Protein AF-0000000084733542 (afdb_homodimer)

Radius of gyration: 24.61 Å; Cα contacts (8 Å, |Δi|>4): 432; chains: 2; bounding box: 53×91×53 Å

Sequence (296 aa):
MNSQLNRSSSHAVHSLKLHIVFVTKYRRKVLSPDLLEYLQSAFGEILSDWRCTLLEFGGEADHVHLLAEIHPALNISTLINNLKTASARRVRNRFSDHLKPFYWKPYFWHRAYYVGSVGAATLETVHRYVESQGTTEKAGRRKTKPPVMNSQLNRSSSHAVHSLKLHIVFVTKYRRKVLSPDLLEYLQSAFGEILSDWRCTLLEFGGEADHVHLLAEIHPALNISTLINNLKTASARRVRNRFSDHLKPFYWKPYFWHRAYYVGSVGAATLETVHRYVESQGTTEKAGRRKTKPPV

Foldseek 3Di:
DPVPVPPVVPPDDDWWKKKKKWWWDVQAQLCDPVNQVVLVVQLQVLQVVQVKGWDDKDDGRTMIMTIITHDPPDDPVVSVVCSVVRSLVVCCVPPVVSCVVPDVDSGTTDPDMDMDIDDDDDPVVVVVVVVVVVPPPPPPDPDDDDDD/DPVPVPPVPPPDDDWWKKKKKWWWVVQAQLCDPVNQVVLVVQLQVLQVVQVKGWDDKDDGRTMIMTIITHDPPDDPVVSVVCSVVRSLVVCCVPPVVSCVVPDVDSGTTDPDMDMDIDDDDDPVVVVVVVVVVVPPPPPDPCPVPPDD

Solvent-accessible surface area (backbone atoms only — not comparable to full-atom values): 16694 Å² total; per-residue (Å²): 132,82,76,67,74,73,67,75,71,67,59,56,48,74,50,39,30,39,33,36,38,47,36,26,42,91,54,41,74,72,44,42,72,69,54,48,54,50,46,51,53,48,51,36,51,54,30,43,75,69,66,23,44,64,75,46,75,48,71,52,41,33,33,38,38,35,34,31,38,54,56,58,75,46,40,51,47,60,51,53,50,46,54,51,54,53,48,41,52,52,44,52,68,74,38,44,80,76,42,46,87,79,36,94,56,98,69,49,63,36,87,43,36,41,41,28,16,27,42,73,81,45,70,63,57,51,51,53,52,54,57,58,58,59,67,65,64,65,80,70,78,78,75,86,75,73,86,132,132,83,76,67,72,74,67,76,72,66,57,56,48,74,49,38,29,38,32,36,37,46,36,27,41,91,54,42,72,72,44,43,73,68,54,48,56,51,47,51,54,47,52,37,53,56,30,44,76,70,66,24,41,63,74,44,76,49,72,51,40,34,35,36,38,37,34,31,38,56,56,57,76,46,40,49,48,60,51,52,50,46,54,52,54,56,49,43,52,52,44,51,69,73,39,43,79,76,43,47,88,78,37,93,55,98,69,48,63,37,88,42,37,40,41,29,16,25,42,75,80,45,71,64,58,50,50,55,52,53,57,59,58,61,67,64,63,65,80,70,80,77,80,68,70,70,86,127

Nearest PDB structures (foldseek):
  2ec2-assembly1_C  TM=9.107E-01  e=1.805E-11  Sulfurisphaera tokodaii
  2a6m-assembly2_A-2  TM=8.719E-01  e=6.327E-12  Helicobacter pylori
  2xo6-assembly1_D  TM=8.624E-01  e=2.778E-11  Deinococcus radiodurans
  2xqc-assembly1_A  TM=8.456E-01  e=2.041E-11  Deinococcus radiodurans
  2fyx-assembly1_B  TM=8.236E-01  e=1.878E-10  Deinococcus radiodurans R1 = ATCC 13939 = DSM 20539

Organism: NCBI:txid412449

InterPro domains:
  IPR002686 Transposase IS200-like [PF01797] (13-133)
  IPR002686 Transposase IS200-like [SM01321] (13-133)
  IPR036515 Transposase IS200-like superfamily [G3DSA:3.30.70.1290] (1-136)
  IPR036515 Transposase IS200-like superfamily [SSF143422] (7-134)

Structure (mmCIF, N/CA/C/O backbone):
data_AF-0000000084733542-model_v1
#
loop_
_entity.id
_entity.type
_entity.pdbx_description
1 polymer Transposase
#
loop_
_atom_site.group_PDB
_atom_site.id
_atom_site.type_symbol
_atom_site.label_atom_id
_atom_site.label_alt_id
_atom_site.label_comp_id
_atom_site.label_asym_id
_atom_site.label_entity_id
_atom_site.label_seq_id
_atom_site.pdbx_PDB_ins_code
_atom_site.Cartn_x
_atom_site.Cartn_y
_atom_site.Cartn_z
_atom_site.occupancy
_atom_site.B_iso_or_equiv
_atom_site.auth_seq_id
_atom_site.auth_comp_id
_atom_site.auth_asym_id
_atom_site.auth_atom_id
_atom_site.pdbx_PDB_model_num
ATOM 1 N N . MET A 1 1 ? -24.359 -8.562 26.625 1 28.2 1 MET A N 1
ATOM 2 C CA . MET A 1 1 ? -23.125 -7.785 26.484 1 28.2 1 MET A CA 1
ATOM 3 C C . MET A 1 1 ? -22.797 -7.551 25.016 1 28.2 1 MET A C 1
ATOM 5 O O . MET A 1 1 ? -22.5 -8.5 24.281 1 28.2 1 MET A O 1
ATOM 9 N N . ASN A 1 2 ? -23.547 -6.688 24.281 1 27.14 2 ASN A N 1
ATOM 10 C CA . ASN A 1 2 ? -23.531 -6.195 22.906 1 27.14 2 ASN A CA 1
ATOM 11 C C . ASN A 1 2 ? -22.109 -5.801 22.484 1 27.14 2 ASN A C 1
ATOM 13 O O . ASN A 1 2 ? -21.516 -4.887 23.047 1 27.14 2 ASN A O 1
ATOM 17 N N . SER A 1 3 ? -21.234 -6.797 22.391 1 30.22 3 SER A N 1
ATOM 18 C CA . SER A 1 3 ? -19.859 -6.637 21.906 1 30.22 3 SER A CA 1
ATOM 19 C C . SER A 1 3 ? -19.797 -5.68 20.719 1 30.22 3 SER A C 1
ATOM 21 O O . SER A 1 3 ? -20.234 -6.02 19.625 1 30.22 3 SER A O 1
ATOM 23 N N . GLN A 1 4 ? -20.422 -4.496 20.938 1 30.44 4 GLN A N 1
ATOM 24 C CA . GLN A 1 4 ? -20.281 -3.406 19.984 1 30.44 4 GLN A CA 1
ATOM 25 C C . GLN A 1 4 ? -18.875 -3.357 19.406 1 30.44 4 GLN A C 1
ATOM 27 O O . GLN A 1 4 ? -17.891 -3.188 20.156 1 30.44 4 GLN A O 1
ATOM 32 N N . LEU A 1 5 ? -18.516 -4.418 18.641 1 34.31 5 LEU A N 1
ATOM 33 C CA . LEU A 1 5 ? -17.312 -4.395 17.812 1 34.31 5 LEU A CA 1
ATOM 34 C C . LEU A 1 5 ? -16.938 -2.965 17.453 1 34.31 5 LEU A C 1
ATOM 36 O O . LEU A 1 5 ? -17.719 -2.246 16.828 1 34.31 5 LEU A O 1
ATOM 40 N N . ASN A 1 6 ? -16.578 -2.143 18.422 1 33.22 6 ASN A N 1
ATOM 41 C CA . ASN A 1 6 ? -15.984 -0.811 18.312 1 33.22 6 ASN A CA 1
ATOM 42 C C . ASN A 1 6 ? -15.211 -0.646 17.016 1 33.22 6 ASN A C 1
ATOM 44 O O . ASN A 1 6 ? -14.109 -1.178 16.875 1 33.22 6 ASN A O 1
ATOM 48 N N . ARG A 1 7 ? -15.883 -0.959 15.906 1 37.75 7 ARG A N 1
ATOM 49 C CA . ARG A 1 7 ? -15.305 -0.665 14.602 1 37.75 7 ARG A CA 1
ATOM 50 C C . ARG A 1 7 ? -14.523 0.641 14.633 1 37.75 7 ARG A C 1
ATOM 52 O O . ARG A 1 7 ? -15.102 1.717 14.805 1 37.75 7 ARG A O 1
ATOM 59 N N . SER A 1 8 ? -13.516 0.842 15.32 1 42.38 8 SER A N 1
ATOM 60 C CA . SER A 1 8 ? -12.609 1.979 15.195 1 42.38 8 SER A CA 1
ATOM 61 C C . SER A 1 8 ? -12.578 2.508 13.766 1 42.38 8 SER A C 1
ATOM 63 O O . SER A 1 8 ? -12.234 1.779 12.836 1 42.38 8 SER A O 1
ATOM 65 N N . SER A 1 9 ? -13.672 3.092 13.25 1 49.84 9 SER A N 1
ATOM 66 C CA . SER A 1 9 ? -13.922 3.771 11.984 1 49.84 9 SER A CA 1
ATOM 67 C C . SER A 1 9 ? -12.727 4.613 11.562 1 49.84 9 SER A C 1
ATOM 69 O O . SER A 1 9 ? -12.336 5.543 12.266 1 49.84 9 SER A O 1
ATOM 71 N N . SER A 1 10 ? -11.734 4.102 11.031 1 61.56 10 SER A N 1
ATOM 72 C CA . SER A 1 10 ? -10.539 4.824 10.594 1 61.56 10 SER A CA 1
ATOM 73 C C . SER A 1 10 ? -10.914 6.098 9.836 1 61.56 10 SER A C 1
ATOM 75 O O . SER A 1 10 ? -11.844 6.094 9.023 1 61.56 10 SER A O 1
ATOM 77 N N . HIS A 1 11 ? -10.875 7.238 10.469 1 82.88 11 HIS A N 1
ATOM 78 C CA . HIS A 1 11 ? -11 8.562 9.867 1 82.88 11 HIS A CA 1
ATOM 79 C C . HIS A 1 11 ? -10.156 8.672 8.602 1 82.88 11 HIS A C 1
ATOM 81 O O . HIS A 1 11 ? -9.812 9.773 8.172 1 82.88 11 HIS A O 1
ATOM 87 N N . ALA A 1 12 ? -9.969 7.477 8.016 1 89 12 ALA A N 1
ATOM 88 C CA . ALA A 1 12 ? -9.125 7.488 6.824 1 89 12 ALA A CA 1
ATOM 89 C C . ALA A 1 12 ? -9.961 7.312 5.559 1 89 12 ALA A C 1
ATOM 91 O O . ALA A 1 12 ? -10.875 6.484 5.52 1 89 12 ALA A O 1
ATOM 92 N N . VAL A 1 13 ? -9.766 8.078 4.578 1 92.88 13 VAL A N 1
ATOM 93 C CA . VAL A 1 13 ? -10.227 7.836 3.215 1 92.88 13 VAL A CA 1
ATOM 94 C C . VAL A 1 13 ? -9.094 7.23 2.389 1 92.88 13 VAL A C 1
ATOM 96 O O . VAL A 1 13 ? -7.996 7.793 2.324 1 92.88 13 VAL A O 1
ATOM 99 N N . HIS A 1 14 ? -9.352 6.082 1.803 1 95 14 HIS A N 1
ATOM 100 C CA . HIS A 1 14 ? -8.234 5.422 1.138 1 95 14 HIS A CA 1
ATOM 101 C C . HIS A 1 14 ? -8.648 4.855 -0.214 1 95 14 HIS A C 1
ATOM 103 O O . HIS A 1 14 ? -9.828 4.559 -0.43 1 95 14 HIS A O 1
ATOM 109 N N . SER A 1 15 ? -7.781 4.754 -1.143 1 95.81 15 SER A N 1
ATOM 110 C CA . SER A 1 15 ? -7.844 4.086 -2.439 1 95.81 15 SER A CA 1
ATOM 111 C C . SER A 1 15 ? -6.527 3.389 -2.764 1 95.81 15 SER A C 1
ATOM 113 O O . SER A 1 15 ? -5.641 3.979 -3.389 1 95.81 15 SER A O 1
ATOM 115 N N . LEU A 1 16 ? -6.449 2.137 -2.41 1 97.56 16 LEU A N 1
ATOM 116 C CA . LEU A 1 16 ? -5.195 1.401 -2.539 1 97.56 16 LEU A CA 1
ATOM 117 C C . LEU A 1 16 ? -5.367 0.185 -3.443 1 97.56 16 LEU A C 1
ATOM 119 O O . LEU A 1 16 ? -6.195 -0.687 -3.166 1 97.56 16 LEU A O 1
ATOM 123 N N . LYS A 1 17 ? -4.645 0.114 -4.5 1 98.25 17 LYS A N 1
ATOM 124 C CA . LYS A 1 17 ? -4.668 -1.004 -5.438 1 98.25 17 LYS A CA 1
ATOM 125 C C . LYS A 1 17 ? -3.264 -1.539 -5.691 1 98.25 17 LYS A C 1
ATOM 127 O O . LYS A 1 17 ? -2.312 -0.764 -5.824 1 98.25 17 LYS A O 1
ATOM 132 N N . LEU A 1 18 ? -3.166 -2.807 -5.75 1 98.06 18 LEU A N 1
ATOM 133 C CA . LEU A 1 18 ? -1.896 -3.486 -5.98 1 98.06 18 LEU A CA 1
ATOM 134 C C . LEU A 1 18 ? -1.97 -4.363 -7.227 1 98.06 18 LEU A C 1
ATOM 136 O O . LEU A 1 18 ? -2.977 -5.039 -7.457 1 98.06 18 LEU A O 1
ATOM 140 N N . HIS A 1 19 ? -0.976 -4.328 -8.023 1 98.25 19 HIS A N 1
ATOM 141 C CA . HIS A 1 19 ? -0.724 -5.297 -9.078 1 98.25 19 HIS A CA 1
ATOM 142 C C . HIS A 1 19 ? 0.26 -6.371 -8.625 1 98.25 19 HIS A C 1
ATOM 144 O O . HIS A 1 19 ? 1.401 -6.059 -8.273 1 98.25 19 HIS A O 1
ATOM 150 N N . ILE A 1 20 ? -0.114 -7.586 -8.633 1 98.06 20 ILE A N 1
ATOM 151 C CA . ILE A 1 20 ? 0.676 -8.688 -8.102 1 98.06 20 ILE A CA 1
ATOM 152 C C . ILE A 1 20 ? 0.938 -9.719 -9.195 1 98.06 20 ILE A C 1
ATOM 154 O O . ILE A 1 20 ? 0.034 -10.062 -9.961 1 98.06 20 ILE A O 1
ATOM 158 N N . VAL A 1 21 ? 2.164 -10.234 -9.25 1 98.19 21 VAL A N 1
ATOM 159 C CA . VAL A 1 21 ? 2.506 -11.242 -10.242 1 98.19 21 VAL A CA 1
ATOM 160 C C . VAL A 1 21 ? 3.105 -12.469 -9.547 1 98.19 21 VAL A C 1
ATOM 162 O O . VAL A 1 21 ? 4.047 -12.344 -8.758 1 98.19 21 VAL A O 1
ATOM 165 N N . PHE A 1 22 ? 2.543 -13.609 -9.789 1 98 22 PHE A N 1
ATOM 166 C CA . PHE A 1 22 ? 3.092 -14.883 -9.352 1 98 22 PHE A CA 1
ATOM 167 C C . PHE A 1 22 ? 3.572 -15.703 -10.547 1 98 22 PHE A C 1
ATOM 169 O O . PHE A 1 22 ? 2.895 -15.773 -11.578 1 98 22 PHE A O 1
ATOM 176 N N . VAL A 1 23 ? 4.695 -16.297 -10.422 1 97.81 23 VAL A N 1
ATOM 177 C CA . VAL A 1 23 ? 5.25 -17.172 -11.438 1 97.81 23 VAL A CA 1
ATOM 178 C C . VAL A 1 23 ? 5.312 -18.609 -10.906 1 97.81 23 VAL A C 1
ATOM 180 O O . VAL A 1 23 ? 5.578 -18.812 -9.727 1 97.81 23 VAL A O 1
ATOM 183 N N . THR A 1 24 ? 5.082 -19.531 -11.859 1 98.06 24 THR A N 1
ATOM 184 C CA . THR A 1 24 ? 5.129 -20.938 -11.445 1 98.06 24 THR A CA 1
ATOM 185 C C . THR A 1 24 ? 6.562 -21.375 -11.188 1 98.06 24 THR A C 1
ATOM 187 O O . THR A 1 24 ? 7.504 -20.812 -11.75 1 98.06 24 THR A O 1
ATOM 190 N N . LYS A 1 25 ? 6.664 -22.359 -10.336 1 96.81 25 LYS A N 1
ATOM 191 C CA . LYS A 1 25 ? 7.984 -22.906 -10.039 1 96.81 25 LYS A CA 1
ATOM 192 C C . LYS A 1 25 ? 8.688 -23.344 -11.312 1 96.81 25 LYS A C 1
ATOM 194 O O . LYS A 1 25 ? 8.102 -24.047 -12.141 1 96.81 25 LYS A O 1
ATOM 199 N N . TYR A 1 26 ? 9.852 -22.859 -11.594 1 94.44 26 TYR A N 1
ATOM 200 C CA . TYR A 1 26 ? 10.711 -23.172 -12.727 1 94.44 26 TYR A CA 1
ATOM 201 C C . TYR A 1 26 ? 10.086 -22.703 -14.039 1 94.44 26 TYR A C 1
ATOM 203 O O . TYR A 1 26 ? 10.445 -23.172 -15.117 1 94.44 26 TYR A O 1
ATOM 211 N N . ARG A 1 27 ? 9.117 -21.969 -13.977 1 95.12 27 ARG A N 1
ATOM 212 C CA . ARG A 1 27 ? 8.445 -21.391 -15.133 1 95.12 27 ARG A CA 1
ATOM 213 C C . ARG A 1 27 ? 7.789 -22.484 -15.984 1 95.12 27 ARG A C 1
ATOM 215 O O . ARG A 1 27 ? 7.734 -22.375 -17.203 1 95.12 27 ARG A O 1
ATOM 222 N N . ARG A 1 28 ? 7.449 -23.531 -15.25 1 96.5 28 ARG A N 1
ATOM 223 C CA . ARG A 1 28 ? 6.758 -24.594 -15.969 1 96.5 28 ARG A CA 1
ATOM 224 C C . ARG A 1 28 ? 5.375 -24.141 -16.422 1 96.5 28 ARG A C 1
ATOM 226 O O . ARG A 1 28 ? 4.684 -23.422 -15.703 1 96.5 28 ARG A O 1
ATOM 233 N N . LYS A 1 29 ? 4.969 -24.594 -17.594 1 97.44 29 LYS A N 1
ATOM 234 C CA . LYS A 1 29 ? 3.686 -24.203 -18.172 1 97.44 29 LYS A CA 1
ATOM 235 C C . LYS A 1 29 ? 2.551 -25.062 -17.609 1 97.44 29 LYS A C 1
ATOM 237 O O . LYS A 1 29 ? 1.873 -25.766 -18.359 1 97.44 29 LYS A O 1
ATOM 242 N N . VAL A 1 30 ? 2.281 -24.875 -16.391 1 97.88 30 VAL A N 1
ATOM 243 C CA . VAL A 1 30 ? 1.375 -25.766 -15.656 1 97.88 30 VAL A CA 1
ATOM 244 C C . VAL A 1 30 ? -0.03 -25.172 -15.641 1 97.88 30 VAL A C 1
ATOM 246 O O . VAL A 1 30 ? -1.012 -25.875 -15.422 1 97.88 30 VAL A O 1
ATOM 249 N N . LEU A 1 31 ? -0.177 -23.938 -15.961 1 98.69 31 LEU A N 1
ATOM 250 C CA . LEU A 1 31 ? -1.454 -23.25 -15.781 1 98.69 31 LEU A CA 1
ATOM 251 C C . LEU A 1 31 ? -2.359 -23.469 -17 1 98.69 31 LEU A C 1
ATOM 253 O O . LEU A 1 31 ? -2.309 -22.703 -17.953 1 98.69 31 LEU A O 1
ATOM 257 N N . SER A 1 32 ? -3.162 -24.438 -16.922 1 98.44 32 SER A N 1
ATOM 258 C CA . SER A 1 32 ? -4.18 -24.688 -17.938 1 98.44 32 SER A CA 1
ATOM 259 C C . SER A 1 32 ? -5.348 -23.719 -17.797 1 98.44 32 SER A C 1
ATOM 261 O O . SER A 1 32 ? -5.512 -23.078 -16.766 1 98.44 32 SER A O 1
ATOM 263 N N . PRO A 1 33 ? -6.211 -23.609 -18.797 1 98.31 33 PRO A N 1
ATOM 264 C CA . PRO A 1 33 ? -7.379 -22.734 -18.703 1 98.31 33 PRO A CA 1
ATOM 265 C C . PRO A 1 33 ? -8.281 -23.062 -17.516 1 98.31 33 PRO A C 1
ATOM 267 O O . PRO A 1 33 ? -8.758 -22.156 -16.828 1 98.31 33 PRO A O 1
ATOM 270 N N . ASP A 1 34 ? -8.508 -24.328 -17.297 1 98.31 34 ASP A N 1
ATOM 271 C CA . ASP A 1 34 ? -9.328 -24.75 -16.156 1 98.31 34 ASP A CA 1
ATOM 272 C C . ASP A 1 34 ? -8.695 -24.328 -14.836 1 98.31 34 ASP A C 1
ATOM 274 O O . ASP A 1 34 ? -9.391 -23.875 -13.922 1 98.31 34 ASP A O 1
ATOM 278 N N . LEU A 1 35 ? -7.434 -24.547 -14.758 1 98.69 35 LEU A N 1
ATOM 279 C CA . LEU A 1 35 ? -6.707 -24.188 -13.547 1 98.69 35 LEU A CA 1
ATOM 280 C C . LEU A 1 35 ? -6.734 -22.672 -13.328 1 98.69 35 LEU A C 1
ATOM 282 O O . LEU A 1 35 ? -6.906 -22.219 -12.195 1 98.69 35 LEU A O 1
ATOM 286 N N . LEU A 1 36 ? -6.586 -21.906 -14.359 1 98.81 36 LEU A N 1
ATOM 287 C CA . LEU A 1 36 ? -6.641 -20.453 -14.281 1 98.81 36 LEU A CA 1
ATOM 288 C C . LEU A 1 36 ? -8.008 -19.984 -13.805 1 98.81 36 LEU A C 1
ATOM 290 O O . LEU A 1 36 ? -8.109 -19.062 -12.984 1 98.81 36 LEU A O 1
ATOM 294 N N . GLU A 1 37 ? -9.023 -20.594 -14.297 1 98.69 37 GLU A N 1
ATOM 295 C CA . GLU A 1 37 ? -10.375 -20.25 -13.859 1 98.69 37 GLU A CA 1
ATOM 296 C C . GLU A 1 37 ? -10.555 -20.547 -12.367 1 98.69 37 GLU A C 1
ATOM 298 O O . GLU A 1 37 ? -11.141 -19.734 -11.641 1 98.69 37 GLU A O 1
ATOM 303 N N . TYR A 1 38 ? -10.086 -21.656 -11.969 1 98.81 38 TYR A N 1
ATOM 304 C CA . TYR A 1 38 ? -10.148 -22.016 -10.562 1 98.81 38 TYR A CA 1
ATOM 305 C C . TYR A 1 38 ? -9.383 -21.016 -9.703 1 98.81 38 TYR A C 1
ATOM 307 O O . TYR A 1 38 ? -9.867 -20.578 -8.656 1 98.81 38 TYR A O 1
ATOM 315 N N . LEU A 1 39 ? -8.211 -20.656 -10.133 1 98.88 39 LEU A N 1
ATOM 316 C CA . LEU A 1 39 ? -7.367 -19.734 -9.391 1 98.88 39 LEU A CA 1
ATOM 317 C C . LEU A 1 39 ? -8.047 -18.375 -9.25 1 98.88 39 LEU A C 1
ATOM 319 O O . LEU A 1 39 ? -7.938 -17.719 -8.211 1 98.88 39 LEU A O 1
ATOM 323 N N . GLN A 1 40 ? -8.664 -17.922 -10.297 1 98.88 40 GLN A N 1
ATOM 324 C CA . GLN A 1 40 ? -9.398 -16.656 -10.211 1 98.88 40 GLN A CA 1
ATOM 325 C C . GLN A 1 40 ? -10.406 -16.688 -9.07 1 98.88 40 GLN A C 1
ATOM 327 O O . GLN A 1 40 ? -10.469 -15.75 -8.273 1 98.88 40 GLN A O 1
ATOM 332 N N . SER A 1 41 ? -11.148 -17.766 -9.008 1 98.75 41 SER A N 1
ATOM 333 C CA . SER A 1 41 ? -12.141 -17.906 -7.941 1 98.75 41 SER A CA 1
ATOM 334 C C . SER A 1 41 ? -11.469 -18.016 -6.574 1 98.75 41 SER A C 1
ATOM 336 O O . SER A 1 41 ? -11.898 -17.391 -5.613 1 98.75 41 SER A O 1
ATOM 338 N N . ALA A 1 42 ? -10.453 -18.797 -6.492 1 98.81 42 ALA A N 1
ATOM 339 C CA . ALA A 1 42 ? -9.734 -19 -5.238 1 98.81 42 ALA A CA 1
ATOM 340 C C . ALA A 1 42 ? -9.156 -17.688 -4.719 1 98.81 42 ALA A C 1
ATOM 342 O O . ALA A 1 42 ? -9.32 -17.344 -3.543 1 98.81 42 ALA A O 1
ATOM 343 N N . PHE A 1 43 ? -8.453 -16.938 -5.566 1 98.88 43 PHE A N 1
ATOM 344 C CA . PHE A 1 43 ? -7.867 -15.664 -5.164 1 98.88 43 PHE A CA 1
ATOM 345 C C . PHE A 1 43 ? -8.953 -14.703 -4.699 1 98.88 43 PHE A C 1
ATOM 347 O O . PHE A 1 43 ? -8.75 -13.953 -3.742 1 98.88 43 PHE A O 1
ATOM 354 N N . GLY A 1 44 ? -10.07 -14.688 -5.438 1 98.81 44 GLY A N 1
ATOM 355 C CA . GLY A 1 44 ? -11.188 -13.859 -5.008 1 98.81 44 GLY A CA 1
ATOM 356 C C . GLY A 1 44 ? -11.641 -14.172 -3.594 1 98.81 44 GLY A C 1
ATOM 357 O O . GLY A 1 44 ? -11.883 -13.258 -2.799 1 98.81 44 GLY A O 1
ATOM 358 N N . GLU A 1 45 ? -11.758 -15.414 -3.266 1 98.81 45 GLU A N 1
ATOM 359 C CA . GLU A 1 45 ? -12.195 -15.844 -1.939 1 98.81 45 GLU A CA 1
ATOM 360 C C . GLU A 1 45 ? -11.156 -15.477 -0.876 1 98.81 45 GLU A C 1
ATOM 362 O O . GLU A 1 45 ? -11.516 -14.984 0.195 1 98.81 45 GLU A O 1
ATOM 367 N N . ILE A 1 46 ? -9.945 -15.758 -1.165 1 98.69 46 ILE A N 1
ATOM 368 C CA . ILE A 1 46 ? -8.883 -15.477 -0.21 1 98.69 46 ILE A CA 1
ATOM 369 C C . ILE A 1 46 ? -8.836 -13.977 0.084 1 98.69 46 ILE A C 1
ATOM 371 O O . ILE A 1 46 ? -8.758 -13.57 1.245 1 98.69 46 ILE A O 1
ATOM 375 N N . LEU A 1 47 ? -8.859 -13.156 -0.953 1 98.69 47 LEU A N 1
ATOM 376 C CA . LEU A 1 47 ? -8.852 -11.703 -0.785 1 98.69 47 LEU A CA 1
ATOM 377 C C . LEU A 1 47 ? -10.055 -11.242 0.022 1 98.69 47 LEU A C 1
ATOM 379 O O . LEU A 1 47 ? -9.938 -10.352 0.872 1 98.69 47 LEU A O 1
ATOM 383 N N . SER A 1 48 ? -11.18 -11.805 -0.233 1 98.25 48 SER A N 1
ATOM 384 C CA . SER A 1 48 ? -12.391 -11.445 0.5 1 98.25 48 SER A CA 1
ATOM 385 C C . SER A 1 48 ? -12.234 -11.734 1.99 1 98.25 48 SER A C 1
ATOM 387 O O . SER A 1 48 ? -12.695 -10.953 2.828 1 98.25 48 SER A O 1
ATOM 389 N N . ASP A 1 49 ? -11.602 -12.812 2.312 1 97.5 49 ASP A N 1
ATOM 390 C CA . ASP A 1 49 ? -11.352 -13.172 3.707 1 97.5 49 ASP A CA 1
ATOM 391 C C . ASP A 1 49 ? -10.484 -12.125 4.398 1 97.5 49 ASP A C 1
ATOM 393 O O . ASP A 1 49 ? -10.562 -11.961 5.617 1 97.5 49 ASP A O 1
ATOM 397 N N . TRP A 1 50 ? -9.711 -11.445 3.621 1 96.31 50 TRP A N 1
ATOM 398 C CA . TRP A 1 50 ? -8.836 -10.406 4.148 1 96.31 50 TRP A CA 1
ATOM 399 C C . TRP A 1 50 ? -9.484 -9.031 4.031 1 96.31 50 TRP A C 1
ATOM 401 O O . TRP A 1 50 ? -8.82 -8 4.191 1 96.31 50 TRP A O 1
ATOM 411 N N . ARG A 1 51 ? -10.773 -8.992 3.621 1 95.38 51 ARG A N 1
ATOM 412 C CA . ARG A 1 51 ? -11.508 -7.754 3.396 1 95.38 51 ARG A CA 1
ATOM 413 C C . ARG A 1 51 ? -10.875 -6.938 2.271 1 95.38 51 ARG A C 1
ATOM 415 O O . ARG A 1 51 ? -10.797 -5.711 2.355 1 95.38 51 ARG A O 1
ATOM 422 N N . CYS A 1 52 ? -10.336 -7.645 1.333 1 97.75 52 CYS A N 1
ATOM 423 C CA . CYS A 1 52 ? -9.805 -7.102 0.086 1 97.75 52 CYS A CA 1
ATOM 424 C C . CYS A 1 52 ? -10.625 -7.582 -1.106 1 97.75 52 CYS A C 1
ATOM 426 O O . CYS A 1 52 ? -11.5 -8.445 -0.96 1 97.75 52 CYS A O 1
ATOM 428 N N . THR A 1 53 ? -10.414 -6.93 -2.232 1 98.56 53 THR A N 1
ATOM 429 C CA . THR A 1 53 ? -11.234 -7.258 -3.396 1 98.56 53 THR A CA 1
ATOM 430 C C . THR A 1 53 ? -10.359 -7.527 -4.613 1 98.56 53 THR A C 1
ATOM 432 O O . THR A 1 53 ? -9.43 -6.766 -4.898 1 98.56 53 THR A O 1
ATOM 435 N N . LEU A 1 54 ? -10.617 -8.648 -5.297 1 98.81 54 LEU A N 1
ATOM 436 C CA . LEU A 1 54 ? -10 -8.898 -6.59 1 98.81 54 LEU A CA 1
ATOM 437 C C . LEU A 1 54 ? -10.68 -8.086 -7.688 1 98.81 54 LEU A C 1
ATOM 439 O O . LEU A 1 54 ? -11.859 -8.289 -7.973 1 98.81 54 LEU A O 1
ATOM 443 N N . LEU A 1 55 ? -9.984 -7.223 -8.289 1 98.56 55 LEU A N 1
ATOM 444 C CA . LEU A 1 55 ? -10.562 -6.367 -9.32 1 98.56 55 LEU A CA 1
ATOM 445 C C . LEU A 1 55 ? -10.367 -6.977 -10.703 1 98.56 55 LEU A C 1
ATOM 447 O O . LEU A 1 55 ? -11.273 -6.926 -11.547 1 98.56 55 LEU A O 1
ATOM 451 N N . GLU A 1 56 ? -9.195 -7.484 -11.008 1 98.25 56 GLU A N 1
ATOM 452 C CA . GLU A 1 56 ? -8.844 -8.109 -12.273 1 98.25 56 GLU A CA 1
ATOM 453 C C . GLU A 1 56 ? -7.926 -9.312 -12.07 1 98.25 56 GLU A C 1
ATOM 455 O O . GLU A 1 56 ? -7.145 -9.344 -11.117 1 98.25 56 GLU A O 1
ATOM 460 N N . PHE A 1 57 ? -8.102 -10.242 -12.93 1 98.31 57 PHE A N 1
ATOM 461 C CA . PHE A 1 57 ? -7.258 -11.43 -12.953 1 98.31 57 PHE A CA 1
ATOM 462 C C . PHE A 1 57 ? -6.848 -11.773 -14.383 1 98.31 57 PHE A C 1
ATOM 464 O O . PHE A 1 57 ? -7.66 -11.688 -15.305 1 98.31 57 PHE A O 1
ATOM 471 N N . GLY A 1 58 ? -5.598 -12.094 -14.492 1 97.38 58 GLY A N 1
ATOM 472 C CA . GLY A 1 58 ? -5.094 -12.602 -15.758 1 97.38 58 GLY A CA 1
ATOM 473 C C . GLY A 1 58 ? -3.986 -13.633 -15.586 1 97.38 58 GLY A C 1
ATOM 474 O O . GLY A 1 58 ? -3.322 -13.664 -14.547 1 97.38 58 GLY A O 1
ATOM 475 N N . GLY A 1 59 ? -3.865 -14.461 -16.609 1 97.25 59 GLY A N 1
ATOM 476 C CA . GLY A 1 59 ? -2.824 -15.469 -16.516 1 97.25 59 GLY A CA 1
ATOM 477 C C . GLY A 1 59 ? -2.408 -16.016 -17.875 1 97.25 59 GLY A C 1
ATOM 478 O O . GLY A 1 59 ? -3.143 -15.883 -18.859 1 97.25 59 GLY A O 1
ATOM 479 N N . GLU A 1 60 ? -1.245 -16.5 -17.906 1 97.19 60 GLU A N 1
ATOM 480 C CA . GLU A 1 60 ? -0.668 -17.312 -18.969 1 97.19 60 GLU A CA 1
ATOM 481 C C . GLU A 1 60 ? -0.232 -18.688 -18.453 1 97.19 60 GLU A C 1
ATOM 483 O O . GLU A 1 60 ? -0.609 -19.078 -17.344 1 97.19 60 GLU A O 1
ATOM 488 N N . ALA A 1 61 ? 0.467 -19.391 -19.234 1 97.94 61 ALA A N 1
ATOM 489 C CA . ALA A 1 61 ? 0.769 -20.781 -18.906 1 97.94 61 ALA A CA 1
ATOM 490 C C . ALA A 1 61 ? 1.733 -20.875 -17.734 1 97.94 61 ALA A C 1
ATOM 492 O O . ALA A 1 61 ? 1.814 -21.906 -17.062 1 97.94 61 ALA A O 1
ATOM 493 N N . ASP A 1 62 ? 2.469 -19.734 -17.453 1 97.75 62 ASP A N 1
ATOM 494 C CA . ASP A 1 62 ? 3.498 -19.875 -16.422 1 97.75 62 ASP A CA 1
ATOM 495 C C . ASP A 1 62 ? 3.443 -18.719 -15.43 1 97.75 62 ASP A C 1
ATOM 497 O O . ASP A 1 62 ? 4.367 -18.531 -14.633 1 97.75 62 ASP A O 1
ATOM 501 N N . HIS A 1 63 ? 2.41 -17.875 -15.445 1 98.19 63 HIS A N 1
ATOM 502 C CA . HIS A 1 63 ? 2.287 -16.797 -14.469 1 98.19 63 HIS A CA 1
ATOM 503 C C . HIS A 1 63 ? 0.866 -16.25 -14.438 1 98.19 63 HIS A C 1
ATOM 505 O O . HIS A 1 63 ? 0.088 -16.469 -15.367 1 98.19 63 HIS A O 1
ATOM 511 N N . VAL A 1 64 ? 0.594 -15.664 -13.352 1 98.5 64 VAL A N 1
ATOM 512 C CA . VAL A 1 64 ? -0.671 -14.945 -13.219 1 98.5 64 VAL A CA 1
ATOM 513 C C . VAL A 1 64 ? -0.411 -13.523 -12.727 1 98.5 64 VAL A C 1
ATOM 515 O O . VAL A 1 64 ? 0.636 -13.25 -12.133 1 98.5 64 VAL A O 1
ATOM 518 N N . HIS A 1 65 ? -1.343 -12.633 -12.969 1 97.69 65 HIS A N 1
ATOM 519 C CA . HIS A 1 65 ? -1.316 -11.289 -12.406 1 97.69 65 HIS A CA 1
ATOM 520 C C . HIS A 1 65 ? -2.693 -10.875 -11.891 1 97.69 65 HIS A C 1
ATOM 522 O O . HIS A 1 65 ? -3.713 -11.227 -12.492 1 97.69 65 HIS A O 1
ATOM 528 N N . LEU A 1 66 ? -2.662 -10.258 -10.781 1 98.31 66 LEU A N 1
ATOM 529 C CA . LEU A 1 66 ? -3.846 -9.828 -10.055 1 98.31 66 LEU A CA 1
ATOM 530 C C . LEU A 1 66 ? -3.828 -8.312 -9.836 1 98.31 66 LEU A C 1
ATOM 532 O O . LEU A 1 66 ? -2.785 -7.742 -9.516 1 98.31 66 LEU A O 1
ATOM 536 N N . LEU A 1 67 ? -4.965 -7.688 -10.078 1 98.38 67 LEU A N 1
ATOM 537 C CA . LEU A 1 67 ? -5.234 -6.359 -9.547 1 98.38 67 LEU A CA 1
ATOM 538 C C . LEU A 1 67 ? -6.164 -6.438 -8.336 1 98.38 67 LEU A C 1
ATOM 540 O O . LEU A 1 67 ? -7.289 -6.934 -8.445 1 98.38 67 LEU A O 1
ATOM 544 N N . ALA A 1 68 ? -5.688 -5.949 -7.195 1 98.5 68 ALA A N 1
ATOM 545 C CA . ALA A 1 68 ? -6.469 -6.078 -5.969 1 98.5 68 ALA A CA 1
ATOM 546 C C . ALA A 1 68 ? -6.598 -4.734 -5.258 1 98.5 68 ALA A C 1
ATOM 548 O O . ALA A 1 68 ? -5.656 -3.941 -5.238 1 98.5 68 ALA A O 1
ATOM 549 N N . GLU A 1 69 ? -7.715 -4.527 -4.723 1 98.38 69 GLU A N 1
ATOM 550 C CA . GLU A 1 69 ? -7.93 -3.414 -3.799 1 98.38 69 GLU A CA 1
ATOM 551 C C . GLU A 1 69 ? -7.746 -3.855 -2.35 1 98.38 69 GLU A C 1
ATOM 553 O O . GLU A 1 69 ? -8.312 -4.863 -1.926 1 98.38 69 GLU A O 1
ATOM 558 N N . ILE A 1 70 ? -6.988 -3.025 -1.58 1 97 70 ILE A N 1
ATOM 559 C CA . ILE A 1 70 ? -6.652 -3.496 -0.24 1 97 70 ILE A CA 1
ATOM 560 C C . ILE A 1 70 ? -7.02 -2.43 0.789 1 97 70 ILE A C 1
ATOM 562 O O . ILE A 1 70 ? -7.348 -1.297 0.428 1 97 70 ILE A O 1
ATOM 566 N N . HIS A 1 71 ? -6.918 -2.871 2.035 1 93.62 71 HIS A N 1
ATOM 567 C CA . HIS A 1 71 ? -7.121 -1.984 3.176 1 93.62 71 HIS A CA 1
ATOM 568 C C . HIS A 1 71 ? -5.793 -1.466 3.715 1 93.62 71 HIS A C 1
ATOM 570 O O . HIS A 1 71 ? -4.809 -2.207 3.766 1 93.62 71 HIS A O 1
ATOM 576 N N . PRO A 1 72 ? -5.762 -0.231 4.168 1 91.88 72 PRO A N 1
ATOM 577 C CA . PRO A 1 72 ? -4.5 0.387 4.59 1 91.88 72 PRO A CA 1
ATOM 578 C C . PRO A 1 72 ? -3.908 -0.271 5.836 1 91.88 72 PRO A C 1
ATOM 580 O O . PRO A 1 72 ? -2.705 -0.159 6.082 1 91.88 72 PRO A O 1
ATOM 583 N N . ALA A 1 73 ? -4.621 -0.968 6.602 1 89 73 ALA A N 1
ATOM 584 C CA . ALA A 1 73 ? -4.172 -1.501 7.883 1 89 73 ALA A CA 1
ATOM 585 C C . ALA A 1 73 ? -3.465 -2.84 7.703 1 89 73 ALA A C 1
ATOM 587 O O . ALA A 1 73 ? -2.928 -3.4 8.664 1 89 73 ALA A O 1
ATOM 588 N N . LEU A 1 74 ? -3.389 -3.338 6.535 1 89.06 74 LEU A N 1
ATOM 589 C CA . LEU A 1 74 ? -2.83 -4.672 6.359 1 89.06 74 LEU A CA 1
ATOM 590 C C . LEU A 1 74 ? -1.353 -4.602 5.988 1 89.06 74 LEU A C 1
ATOM 592 O O . LEU A 1 74 ? -0.89 -3.586 5.465 1 89.06 74 LEU A O 1
ATOM 596 N N . ASN A 1 75 ? -0.642 -5.652 6.355 1 91.75 75 ASN A N 1
ATOM 597 C CA . ASN A 1 75 ? 0.721 -5.883 5.891 1 91.75 75 ASN A CA 1
ATOM 598 C C . ASN A 1 75 ? 0.738 -6.531 4.508 1 91.75 75 ASN A C 1
ATOM 600 O O . ASN A 1 75 ? 0.287 -7.664 4.344 1 91.75 75 ASN A O 1
ATOM 604 N N . ILE A 1 76 ? 1.301 -5.805 3.555 1 95.06 76 ILE A N 1
ATOM 605 C CA . ILE A 1 76 ? 1.234 -6.219 2.158 1 95.06 76 ILE A CA 1
ATOM 606 C C . ILE A 1 76 ? 1.969 -7.547 1.979 1 95.06 76 ILE A C 1
ATOM 608 O O . ILE A 1 76 ? 1.45 -8.469 1.345 1 95.06 76 ILE A O 1
ATOM 612 N N . SER A 1 77 ? 3.127 -7.703 2.539 1 94.75 77 SER A N 1
ATOM 613 C CA . SER A 1 77 ? 3.912 -8.922 2.389 1 94.75 77 SER A CA 1
ATOM 614 C C . SER A 1 77 ? 3.178 -10.125 2.971 1 94.75 77 SER A C 1
ATOM 616 O O . SER A 1 77 ? 3.182 -11.211 2.379 1 94.75 77 SER A O 1
ATOM 618 N N . THR A 1 78 ? 2.594 -9.961 4.078 1 95 78 THR A N 1
ATOM 619 C CA . THR A 1 78 ? 1.838 -11.031 4.711 1 95 78 THR A CA 1
ATOM 620 C C . THR A 1 78 ? 0.666 -11.461 3.834 1 95 78 THR A C 1
ATOM 622 O O . THR A 1 78 ? 0.419 -12.656 3.658 1 95 78 THR A O 1
ATOM 625 N N . LEU A 1 79 ? -0.052 -10.5 3.35 1 96.19 79 LEU A N 1
ATOM 626 C CA . LEU A 1 79 ? -1.168 -10.789 2.457 1 96.19 79 LEU A CA 1
ATOM 627 C C . LEU A 1 79 ? -0.698 -11.586 1.244 1 96.19 79 LEU A C 1
ATOM 629 O O . LEU A 1 79 ? -1.294 -12.609 0.897 1 96.19 79 LEU A O 1
ATOM 633 N N . ILE A 1 80 ? 0.342 -11.141 0.586 1 96.88 80 ILE A N 1
ATOM 634 C CA . ILE A 1 80 ? 0.841 -11.766 -0.634 1 96.88 80 ILE A CA 1
ATOM 635 C C . ILE A 1 80 ? 1.282 -13.195 -0.337 1 96.88 80 ILE A C 1
ATOM 637 O O . ILE A 1 80 ? 0.979 -14.117 -1.1 1 96.88 80 ILE A O 1
ATOM 641 N N . ASN A 1 81 ? 1.94 -13.352 0.744 1 96.12 81 ASN A N 1
ATOM 642 C CA . ASN A 1 81 ? 2.365 -14.695 1.127 1 96.12 81 ASN A CA 1
ATOM 643 C C . ASN A 1 81 ? 1.172 -15.609 1.37 1 96.12 81 ASN A C 1
ATOM 645 O O . ASN A 1 81 ? 1.193 -16.781 0.984 1 96.12 81 ASN A O 1
ATOM 649 N N . ASN A 1 82 ? 0.234 -15.094 1.989 1 97.88 82 ASN A N 1
ATOM 650 C CA . ASN A 1 82 ? -0.972 -15.891 2.201 1 97.88 82 ASN A CA 1
ATOM 651 C C . ASN A 1 82 ? -1.646 -16.25 0.879 1 97.88 82 ASN A C 1
ATOM 653 O O . ASN A 1 82 ? -2.1 -17.375 0.695 1 97.88 82 ASN A O 1
ATOM 657 N N . LEU A 1 83 ? -1.781 -15.297 0.007 1 98.56 83 LEU A N 1
ATOM 658 C CA . LEU A 1 83 ? -2.338 -15.547 -1.319 1 98.56 83 LEU A CA 1
ATOM 659 C C . LEU A 1 83 ? -1.617 -16.703 -2.004 1 98.56 83 LEU A C 1
ATOM 661 O O . LEU A 1 83 ? -2.26 -17.594 -2.555 1 98.56 83 LEU A O 1
ATOM 665 N N . LYS A 1 84 ? -0.351 -16.672 -1.963 1 98 84 LYS A N 1
ATOM 666 C CA . LYS A 1 84 ? 0.463 -17.688 -2.623 1 98 84 LYS A CA 1
ATOM 667 C C . LYS A 1 84 ? 0.3 -19.047 -1.947 1 98 84 LYS A C 1
ATOM 669 O O . LYS A 1 84 ? 0.027 -20.047 -2.611 1 98 84 LYS A O 1
ATOM 674 N N . THR A 1 85 ? 0.445 -19.078 -0.649 1 97.81 85 THR A N 1
ATOM 675 C CA . THR A 1 85 ? 0.433 -20.344 0.088 1 97.81 85 THR A CA 1
ATOM 676 C C . THR A 1 85 ? -0.953 -20.969 0.047 1 97.81 85 THR A C 1
ATOM 678 O O . THR A 1 85 ? -1.085 -22.172 -0.239 1 97.81 85 THR A O 1
ATOM 681 N N . ALA A 1 86 ? -1.964 -20.203 0.266 1 98.75 86 ALA A N 1
ATOM 682 C CA . ALA A 1 86 ? -3.324 -20.734 0.3 1 98.75 86 ALA A CA 1
ATOM 683 C C . ALA A 1 86 ? -3.76 -21.203 -1.083 1 98.75 86 ALA A C 1
ATOM 685 O O . ALA A 1 86 ? -4.383 -22.266 -1.215 1 98.75 86 ALA A O 1
ATOM 686 N N . SER A 1 87 ? -3.477 -20.406 -2.107 1 98.81 87 SER A N 1
ATOM 687 C CA . SER A 1 87 ? -3.854 -20.828 -3.453 1 98.81 87 SER A CA 1
ATOM 688 C C . SER A 1 87 ? -3.07 -22.062 -3.887 1 98.81 87 SER A C 1
ATOM 690 O O . SER A 1 87 ? -3.621 -22.969 -4.527 1 98.81 87 SER A O 1
ATOM 692 N N . ALA A 1 88 ? -1.833 -22.141 -3.539 1 98.69 88 ALA A N 1
ATOM 693 C CA . ALA A 1 88 ? -1.026 -23.312 -3.869 1 98.69 88 ALA A CA 1
ATOM 694 C C . ALA A 1 88 ? -1.596 -24.562 -3.219 1 98.69 88 ALA A C 1
ATOM 696 O O . ALA A 1 88 ? -1.704 -25.609 -3.865 1 98.69 88 ALA A O 1
ATOM 697 N N . ARG A 1 89 ? -1.94 -24.453 -2.027 1 98.56 89 ARG A N 1
ATOM 698 C CA . ARG A 1 89 ? -2.533 -25.578 -1.312 1 98.56 89 ARG A CA 1
ATOM 699 C C . ARG A 1 89 ? -3.822 -26.047 -1.985 1 98.56 89 ARG A C 1
ATOM 701 O O . ARG A 1 89 ? -4.027 -27.234 -2.197 1 98.56 89 ARG A O 1
ATOM 708 N N . ARG A 1 90 ? -4.652 -25.125 -2.293 1 98.69 90 ARG A N 1
ATOM 709 C CA . ARG A 1 90 ? -5.93 -25.438 -2.934 1 98.69 90 ARG A CA 1
ATOM 710 C C . ARG A 1 90 ? -5.715 -26.109 -4.281 1 98.69 90 ARG A C 1
ATOM 712 O O . ARG A 1 90 ? -6.406 -27.078 -4.609 1 98.69 90 ARG A O 1
ATOM 719 N N . VAL A 1 91 ? -4.797 -25.641 -5.016 1 98.69 91 VAL A N 1
ATOM 720 C CA . VAL A 1 91 ? -4.5 -26.172 -6.34 1 98.69 91 VAL A CA 1
ATOM 721 C C . VAL A 1 91 ? -3.943 -27.594 -6.203 1 98.69 91 VAL A C 1
ATOM 723 O O . VAL A 1 91 ? -4.348 -28.5 -6.938 1 98.69 91 VAL A O 1
ATOM 726 N N . ARG A 1 92 ? -3.031 -27.797 -5.273 1 98 92 ARG A N 1
ATOM 727 C CA . ARG A 1 92 ? -2.436 -29.125 -5.078 1 98 92 ARG A CA 1
ATOM 728 C C . ARG A 1 92 ? -3.488 -30.141 -4.66 1 98 92 ARG A C 1
ATOM 730 O O . ARG A 1 92 ? -3.424 -31.312 -5.055 1 98 92 ARG A O 1
ATOM 737 N N . ASN A 1 93 ? -4.426 -29.672 -3.967 1 97.88 93 ASN A N 1
ATOM 738 C CA . ASN A 1 93 ? -5.504 -30.547 -3.52 1 97.88 93 ASN A CA 1
ATOM 739 C C . ASN A 1 93 ? -6.445 -30.906 -4.664 1 97.88 93 ASN A C 1
ATOM 741 O O . ASN A 1 93 ? -6.832 -32.062 -4.812 1 97.88 93 ASN A O 1
ATOM 745 N N . ARG A 1 94 ? -6.719 -29.984 -5.469 1 97.94 94 ARG A N 1
ATOM 746 C CA . ARG A 1 94 ? -7.77 -30.172 -6.465 1 97.94 94 ARG A CA 1
ATOM 747 C C . ARG A 1 94 ? -7.191 -30.656 -7.789 1 97.94 94 ARG A C 1
ATOM 749 O O . ARG A 1 94 ? -7.875 -31.344 -8.555 1 97.94 94 ARG A O 1
ATOM 756 N N . PHE A 1 95 ? -5.953 -30.312 -8.023 1 98.06 95 PHE A N 1
ATOM 757 C CA . PHE A 1 95 ? -5.375 -30.578 -9.336 1 98.06 95 PHE A CA 1
ATOM 758 C C . PHE A 1 95 ? -4.113 -31.422 -9.219 1 98.06 95 PHE A C 1
ATOM 760 O O . PHE A 1 95 ? -3.164 -31.234 -9.984 1 98.06 95 PHE A O 1
ATOM 767 N N . SER A 1 96 ? -4.062 -32.312 -8.305 1 96.56 96 SER A N 1
ATOM 768 C CA . SER A 1 96 ? -2.881 -33.125 -8.031 1 96.56 96 SER A CA 1
ATOM 769 C C . SER A 1 96 ? -2.443 -33.875 -9.266 1 96.56 96 SER A C 1
ATOM 771 O O . SER A 1 96 ? -1.258 -33.906 -9.609 1 96.56 96 SER A O 1
ATOM 773 N N . ASP A 1 97 ? -3.365 -34.5 -9.93 1 96.75 97 ASP A N 1
ATOM 774 C CA . ASP A 1 97 ? -3.055 -35.344 -11.094 1 96.75 97 ASP A CA 1
ATOM 775 C C . ASP A 1 97 ? -2.465 -34.5 -12.219 1 96.75 97 ASP A C 1
ATOM 777 O O . ASP A 1 97 ? -1.553 -34.938 -12.922 1 96.75 97 ASP A O 1
ATOM 781 N N . HIS A 1 98 ? -3.02 -33.281 -12.352 1 97.69 98 HIS A N 1
ATOM 782 C CA . HIS A 1 98 ? -2.549 -32.375 -13.398 1 97.69 98 HIS A CA 1
ATOM 783 C C . HIS A 1 98 ? -1.118 -31.938 -13.133 1 97.69 98 HIS A C 1
ATOM 785 O O . HIS A 1 98 ? -0.345 -31.719 -14.07 1 97.69 98 HIS A O 1
ATOM 791 N N . LEU A 1 99 ? -0.733 -31.797 -11.891 1 97.69 99 LEU A N 1
ATOM 792 C CA . LEU A 1 99 ? 0.547 -31.219 -11.5 1 97.69 99 LEU A CA 1
ATOM 793 C C . LEU A 1 99 ? 1.66 -32.25 -11.57 1 97.69 99 LEU A C 1
ATOM 795 O O . LEU A 1 99 ? 2.826 -31.922 -11.773 1 97.69 99 LEU A O 1
ATOM 799 N N . LYS A 1 100 ? 1.409 -33.469 -11.516 1 96.56 100 LYS A N 1
ATOM 800 C CA . LYS A 1 100 ? 2.348 -34.562 -11.359 1 96.56 100 LYS A CA 1
ATOM 801 C C . LYS A 1 100 ? 3.383 -34.562 -12.484 1 96.56 100 LYS A C 1
ATOM 803 O O . LYS A 1 100 ? 4.578 -34.75 -12.234 1 96.56 100 LYS A O 1
ATOM 808 N N . PRO A 1 101 ? 2.98 -34.406 -13.711 1 96.88 101 PRO A N 1
ATOM 809 C CA . PRO A 1 101 ? 3.975 -34.438 -14.789 1 96.88 101 PRO A CA 1
ATOM 810 C C . PRO A 1 101 ? 4.941 -33.25 -14.742 1 96.88 101 PRO A C 1
ATOM 812 O O . PRO A 1 101 ? 6.004 -33.281 -15.367 1 96.88 101 PRO A O 1
ATOM 815 N N . PHE A 1 102 ? 4.574 -32.281 -14.039 1 96.25 102 PHE A N 1
ATOM 816 C CA . PHE A 1 102 ? 5.379 -31.062 -14.039 1 96.25 102 PHE A CA 1
ATOM 817 C C . PHE A 1 102 ? 6.316 -31.047 -12.836 1 96.25 102 PHE A C 1
ATOM 819 O O . PHE A 1 102 ? 7.41 -30.484 -12.914 1 96.25 102 PHE A O 1
ATOM 826 N N . TYR A 1 103 ? 5.785 -31.578 -11.727 1 95.56 103 TYR A N 1
ATOM 827 C CA . TYR A 1 103 ? 6.523 -31.438 -10.477 1 95.56 103 TYR A CA 1
ATOM 828 C C . TYR A 1 103 ? 6.574 -32.781 -9.734 1 95.56 103 TYR A C 1
ATOM 830 O O . TYR A 1 103 ? 5.535 -33.375 -9.445 1 95.56 103 TYR A O 1
ATOM 838 N N . TRP A 1 104 ? 7.773 -33.125 -9.328 1 94.19 104 TRP A N 1
ATOM 839 C CA . TRP A 1 104 ? 7.945 -34.344 -8.555 1 94.19 104 TRP A CA 1
ATOM 840 C C . TRP A 1 104 ? 7.727 -34.094 -7.07 1 94.19 104 TRP A C 1
ATOM 842 O O . TRP A 1 104 ? 7.523 -35.031 -6.297 1 94.19 104 TRP A O 1
ATOM 852 N N . LYS A 1 105 ? 7.914 -32.844 -6.605 1 95.25 105 LYS A N 1
ATOM 853 C CA . LYS A 1 105 ? 7.617 -32.375 -5.258 1 95.25 105 LYS A CA 1
ATOM 854 C C . LYS A 1 105 ? 6.406 -31.453 -5.25 1 95.25 105 LYS A C 1
ATOM 856 O O . LYS A 1 105 ? 5.977 -30.984 -6.305 1 95.25 105 LYS A O 1
ATOM 861 N N . PRO A 1 106 ? 5.855 -31.25 -4.109 1 95.44 106 PRO A N 1
ATOM 862 C CA . PRO A 1 106 ? 4.648 -30.422 -4.055 1 95.44 106 PRO A CA 1
ATOM 863 C C . PRO A 1 106 ? 4.941 -28.938 -4.25 1 95.44 106 PRO A C 1
ATOM 865 O O . PRO A 1 106 ? 4.594 -28.109 -3.398 1 95.44 106 PRO A O 1
ATOM 868 N N . TYR A 1 107 ? 5.477 -28.625 -5.387 1 95.88 107 TYR A N 1
ATOM 869 C CA . TYR A 1 107 ? 5.758 -27.25 -5.781 1 95.88 107 TYR A CA 1
ATOM 870 C C . TYR A 1 107 ? 4.578 -26.656 -6.539 1 95.88 107 TYR A C 1
ATOM 872 O O . TYR A 1 107 ? 3.705 -27.375 -7.02 1 95.88 107 TYR A O 1
ATOM 880 N N . PHE A 1 108 ? 4.617 -25.359 -6.535 1 98.06 108 PHE A N 1
ATOM 881 C CA . PHE A 1 108 ? 3.66 -24.703 -7.414 1 98.06 108 PHE A CA 1
ATOM 882 C C . PHE A 1 108 ? 4.156 -23.312 -7.809 1 98.06 108 PHE A C 1
ATOM 884 O O . PHE A 1 108 ? 4.629 -23.109 -8.93 1 98.06 108 PHE A O 1
ATOM 891 N N . TRP A 1 109 ? 4.199 -22.406 -6.812 1 98 109 TRP A N 1
ATOM 892 C CA . TRP A 1 109 ? 4.656 -21.062 -7.109 1 98 109 TRP A CA 1
ATOM 893 C C . TRP A 1 109 ? 6.156 -20.922 -6.875 1 98 109 TRP A C 1
ATOM 895 O O . TRP A 1 109 ? 6.695 -21.5 -5.926 1 98 109 TRP A O 1
ATOM 905 N N . HIS A 1 110 ? 6.82 -20.141 -7.762 1 96.56 110 HIS A N 1
ATOM 906 C CA . HIS A 1 110 ? 8.148 -19.625 -7.43 1 96.56 110 HIS A CA 1
ATOM 907 C C . HIS A 1 110 ? 8.109 -18.797 -6.152 1 96.56 110 HIS A C 1
ATOM 909 O O . HIS A 1 110 ? 7.102 -18.156 -5.852 1 96.56 110 HIS A O 1
ATOM 915 N N . ARG A 1 111 ? 9.18 -18.75 -5.426 1 94.12 111 ARG A N 1
ATOM 916 C CA . ARG A 1 111 ? 9.234 -18.078 -4.133 1 94.12 111 ARG A CA 1
ATOM 917 C C . ARG A 1 111 ? 9.102 -16.578 -4.297 1 94.12 111 ARG A C 1
ATOM 919 O O . ARG A 1 111 ? 8.445 -15.914 -3.486 1 94.12 111 ARG A O 1
ATOM 926 N N . ALA A 1 112 ? 9.758 -16.047 -5.34 1 94.5 112 ALA A N 1
ATOM 927 C CA . ALA A 1 112 ? 9.758 -14.602 -5.543 1 94.5 112 ALA A CA 1
ATOM 928 C C . ALA A 1 112 ? 8.422 -14.133 -6.117 1 94.5 112 ALA A C 1
ATOM 930 O O . ALA A 1 112 ? 7.668 -14.922 -6.684 1 94.5 112 ALA A O 1
ATOM 931 N N . TYR A 1 113 ? 8.102 -12.945 -5.922 1 95.94 113 TYR A N 1
ATOM 932 C CA . TYR A 1 113 ? 6.902 -12.32 -6.473 1 95.94 113 TYR A CA 1
ATOM 933 C C . TYR A 1 113 ? 7.137 -10.844 -6.77 1 95.94 113 TYR A C 1
ATOM 935 O O . TYR A 1 113 ? 8.094 -10.25 -6.266 1 95.94 113 TYR A O 1
ATOM 943 N N . TYR A 1 114 ? 6.293 -10.336 -7.629 1 96.5 114 TYR A N 1
ATOM 944 C CA . TYR A 1 114 ? 6.246 -8.898 -7.887 1 96.5 114 TYR A CA 1
ATOM 945 C C . TYR A 1 114 ? 5 -8.273 -7.27 1 96.5 114 TYR A C 1
ATOM 947 O O . TYR A 1 114 ? 3.912 -8.852 -7.336 1 96.5 114 TYR A O 1
ATOM 955 N N . VAL A 1 115 ? 5.168 -7.035 -6.691 1 97.38 115 VAL A N 1
ATOM 956 C CA . VAL A 1 115 ? 4.02 -6.246 -6.266 1 97.38 115 VAL A CA 1
ATOM 957 C C . VAL A 1 115 ? 4.27 -4.77 -6.559 1 97.38 115 VAL A C 1
ATOM 959 O O . VAL A 1 115 ? 5.34 -4.242 -6.246 1 97.38 115 VAL A O 1
ATOM 962 N N . GLY A 1 116 ? 3.348 -4.152 -7.219 1 97.12 116 GLY A N 1
ATOM 963 C CA . GLY A 1 116 ? 3.383 -2.73 -7.512 1 97.12 116 GLY A CA 1
ATOM 964 C C . GLY A 1 116 ? 2.068 -2.029 -7.227 1 97.12 116 GLY A C 1
ATOM 965 O O . GLY A 1 116 ? 0.997 -2.623 -7.371 1 97.12 116 GLY A O 1
ATOM 966 N N . SER A 1 117 ? 2.188 -0.777 -6.855 1 97.31 117 SER A N 1
ATOM 967 C CA . SER A 1 117 ? 0.983 0.016 -6.637 1 97.31 117 SER A CA 1
ATOM 968 C C . SER A 1 117 ? 0.399 0.509 -7.957 1 97.31 117 SER A C 1
ATOM 970 O O . SER A 1 117 ? 1.125 0.677 -8.938 1 97.31 117 SER A O 1
ATOM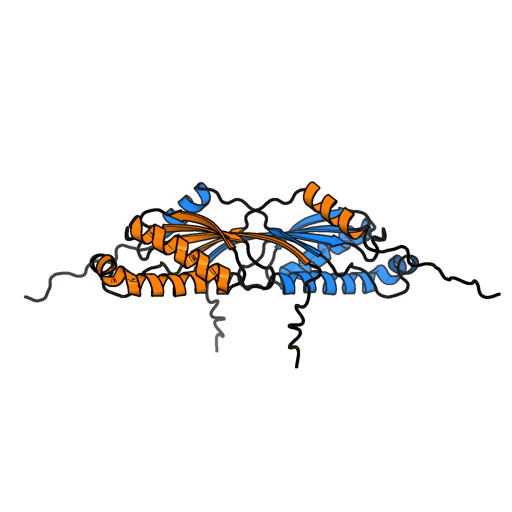 972 N N . VAL A 1 118 ? -0.861 0.678 -7.953 1 97.5 118 VAL A N 1
ATOM 973 C CA . VAL A 1 118 ? -1.593 1.184 -9.109 1 97.5 118 VAL A CA 1
ATOM 974 C C . VAL A 1 118 ? -2.525 2.314 -8.68 1 97.5 118 VAL A C 1
ATOM 976 O O . VAL A 1 118 ? -3.193 2.215 -7.648 1 97.5 118 VAL A O 1
ATOM 979 N N . GLY A 1 119 ? -2.566 3.363 -9.391 1 96.19 119 GLY A N 1
ATOM 980 C CA . GLY A 1 119 ? -3.41 4.516 -9.117 1 96.19 119 GLY A CA 1
ATOM 981 C C . GLY A 1 119 ? -2.787 5.828 -9.562 1 96.19 119 GLY A C 1
ATOM 982 O O . GLY A 1 119 ? -1.695 5.84 -10.133 1 96.19 119 GLY A O 1
ATOM 983 N N . ALA A 1 120 ? -3.533 6.887 -9.359 1 92.5 120 ALA A N 1
ATOM 984 C CA . ALA A 1 120 ? -3.047 8.195 -9.781 1 92.5 120 ALA A CA 1
ATOM 985 C C . ALA A 1 120 ? -3.109 9.203 -8.641 1 92.5 120 ALA A C 1
ATOM 987 O O . ALA A 1 120 ? -4.051 9.188 -7.844 1 92.5 120 ALA A O 1
ATOM 988 N N . ALA A 1 121 ? -2.041 9.938 -8.547 1 88.44 121 ALA A N 1
ATOM 989 C CA . ALA A 1 121 ? -2.055 11.141 -7.711 1 88.44 121 ALA A CA 1
ATOM 990 C C . ALA A 1 121 ? -2.459 12.367 -8.523 1 88.44 121 ALA A C 1
ATOM 992 O O . ALA A 1 121 ? -1.67 12.875 -9.32 1 88.44 121 ALA A O 1
ATOM 993 N N . THR A 1 122 ? -3.688 12.789 -8.305 1 88.06 122 THR A N 1
ATOM 994 C CA . THR A 1 122 ? -4.117 13.938 -9.086 1 88.06 122 THR A CA 1
ATOM 995 C C . THR A 1 122 ? -4.477 15.109 -8.18 1 88.06 122 THR A C 1
ATOM 997 O O . THR A 1 122 ? -4.812 14.914 -7.008 1 88.06 122 THR A O 1
ATOM 1000 N N . LEU A 1 123 ? -4.305 16.297 -8.766 1 87.5 123 LEU A N 1
ATOM 1001 C CA . LEU A 1 123 ? -4.746 17.484 -8.047 1 87.5 123 LEU A CA 1
ATOM 1002 C C . LEU A 1 123 ? -6.23 17.406 -7.719 1 87.5 123 LEU A C 1
ATOM 1004 O O . LEU A 1 123 ? -6.668 17.891 -6.672 1 87.5 123 LEU A O 1
ATOM 1008 N N . GLU A 1 124 ? -6.883 16.766 -8.602 1 88.69 124 GLU A N 1
ATOM 1009 C CA . GLU A 1 124 ? -8.312 16.594 -8.391 1 88.69 124 GLU A CA 1
ATOM 1010 C C . GLU A 1 124 ? -8.602 15.781 -7.137 1 88.69 124 GLU A C 1
ATOM 1012 O O . GLU A 1 124 ? -9.5 16.109 -6.363 1 88.69 124 GLU A O 1
ATOM 1017 N N . THR A 1 125 ? -7.867 14.781 -6.961 1 89.38 125 THR A N 1
ATOM 1018 C CA . THR A 1 125 ? -8.047 13.953 -5.777 1 89.38 125 THR A CA 1
ATOM 1019 C C . THR A 1 125 ? -7.766 14.75 -4.508 1 89.38 125 THR A C 1
ATOM 1021 O O . THR A 1 125 ? -8.531 14.688 -3.545 1 89.38 125 THR A O 1
ATOM 1024 N N . VAL A 1 126 ? -6.773 15.547 -4.57 1 88.31 126 VAL A N 1
ATOM 1025 C CA . VAL A 1 126 ? -6.414 16.391 -3.436 1 88.31 126 VAL A CA 1
ATOM 1026 C C . VAL A 1 126 ? -7.543 17.375 -3.141 1 88.31 126 VAL A C 1
ATOM 1028 O O . VAL A 1 126 ? -7.996 17.484 -2 1 88.31 126 VAL A O 1
ATOM 1031 N N . HIS A 1 127 ? -7.914 18 -4.156 1 90.06 127 HIS A N 1
ATOM 1032 C CA . HIS A 1 127 ? -8.945 19.031 -4.02 1 90.06 127 HIS A CA 1
ATOM 1033 C C . HIS A 1 127 ? -10.234 18.438 -3.457 1 90.06 127 HIS A C 1
ATOM 1035 O O . HIS A 1 127 ? -10.836 19 -2.547 1 90.06 127 HIS A O 1
ATOM 1041 N N . ARG A 1 128 ? -10.609 17.328 -3.973 1 89.94 128 ARG A N 1
ATOM 1042 C CA . ARG A 1 128 ? -11.828 16.688 -3.512 1 89.94 128 ARG A CA 1
ATOM 1043 C C . ARG A 1 128 ? -11.734 16.328 -2.031 1 89.94 128 ARG A C 1
ATOM 1045 O O . ARG A 1 128 ? -12.688 16.562 -1.274 1 89.94 128 ARG A O 1
ATOM 1052 N N . TYR A 1 129 ? -10.695 15.891 -1.659 1 92.75 129 TYR A N 1
ATOM 1053 C CA . TYR A 1 129 ? -10.555 15.477 -0.267 1 92.75 129 TYR A CA 1
ATOM 1054 C C . TYR A 1 129 ? -10.555 16.688 0.663 1 92.75 129 TYR A C 1
ATOM 1056 O O . TYR A 1 129 ? -11.273 16.703 1.662 1 92.75 129 TYR A O 1
ATOM 1064 N N . VAL A 1 130 ? -9.766 17.578 0.272 1 91.69 130 VAL A N 1
ATOM 1065 C CA . VAL A 1 130 ? -9.617 18.766 1.104 1 91.69 130 VAL A CA 1
ATOM 1066 C C . VAL A 1 130 ? -10.961 19.469 1.257 1 91.69 130 VAL A C 1
ATOM 1068 O O . VAL A 1 130 ? -11.336 19.891 2.357 1 91.69 130 VAL A O 1
ATOM 1071 N N . GLU A 1 131 ? -11.648 19.594 0.148 1 88.56 131 GLU A N 1
ATOM 1072 C CA . GLU A 1 131 ? -12.953 20.25 0.161 1 88.56 131 GLU A CA 1
ATOM 1073 C C . GLU A 1 131 ? -13.945 19.484 1.031 1 88.56 131 GLU A C 1
ATOM 1075 O O . GLU A 1 131 ? -14.805 20.078 1.682 1 88.56 131 GLU A O 1
ATOM 1080 N N . SER A 1 132 ? -13.82 18.25 1.052 1 87.75 132 SER A N 1
ATOM 1081 C CA . SER A 1 132 ? -14.734 17.422 1.838 1 87.75 132 SER A CA 1
ATOM 1082 C C . SER A 1 132 ? -14.477 17.594 3.332 1 87.75 132 SER A C 1
ATOM 1084 O O . SER A 1 132 ? -15.367 17.328 4.148 1 87.75 132 SER A O 1
ATOM 1086 N N . GLN A 1 133 ? -13.328 17.906 3.756 1 82.56 133 GLN A N 1
ATOM 1087 C CA . GLN A 1 133 ? -12.977 18.062 5.164 1 82.56 133 GLN A CA 1
ATOM 1088 C C . GLN A 1 133 ? -13.453 19.406 5.703 1 82.56 133 GLN A C 1
ATOM 1090 O O . GLN A 1 133 ? -13.648 19.562 6.91 1 82.56 133 GLN A O 1
ATOM 1095 N N . GLY A 1 134 ? -13.5 20.5 5.047 1 68.25 134 GLY A N 1
ATOM 1096 C CA . GLY A 1 134 ? -14.008 21.812 5.434 1 68.25 134 GLY A CA 1
ATOM 1097 C C . GLY A 1 134 ? -15.492 21.797 5.77 1 68.25 134 GLY A C 1
ATOM 1098 O O . GLY A 1 134 ? -15.961 22.625 6.547 1 68.25 134 GLY A O 1
ATOM 1099 N N . THR A 1 135 ? -16.203 21.016 5.16 1 58.69 135 THR A N 1
ATOM 1100 C CA . THR A 1 135 ? -17.656 21.062 5.281 1 58.69 135 THR A CA 1
ATOM 1101 C C . THR A 1 135 ? -18.109 20.375 6.57 1 58.69 135 THR A C 1
ATOM 1103 O O . THR A 1 135 ? -19.234 20.562 7.008 1 58.69 135 THR A O 1
ATOM 1106 N N . THR A 1 136 ? -17.312 19.594 7.066 1 53.88 136 THR A N 1
ATOM 1107 C CA . THR A 1 136 ? -17.844 18.844 8.203 1 53.88 136 THR A CA 1
ATOM 1108 C C . THR A 1 136 ? -17.719 19.641 9.492 1 53.88 136 THR A C 1
ATOM 1110 O O . THR A 1 136 ? -18.281 19.281 10.523 1 53.88 136 THR A O 1
ATOM 1113 N N . GLU A 1 137 ? -16.734 20.469 9.656 1 52.84 137 GLU A N 1
ATOM 1114 C CA . GLU A 1 137 ? -16.656 21.188 10.922 1 52.84 137 GLU A CA 1
ATOM 1115 C C . GLU A 1 137 ? -17.766 22.234 11.031 1 52.84 137 GLU A C 1
ATOM 1117 O O . GLU A 1 137 ? -17.859 23.141 10.195 1 52.84 137 GLU A O 1
ATOM 1122 N N . LYS A 1 138 ? -18.922 21.781 11.32 1 46.12 138 LYS A N 1
ATOM 1123 C CA . LYS A 1 138 ? -20.031 22.688 11.672 1 46.12 138 LYS A CA 1
ATOM 1124 C C . LYS A 1 138 ? -19.531 23.828 12.562 1 46.12 138 LYS A C 1
ATOM 1126 O O . LYS A 1 138 ? -18.656 23.625 13.406 1 46.12 138 LYS A O 1
ATOM 1131 N N . ALA A 1 139 ? -19.609 25.094 12.125 1 42.72 139 ALA A N 1
ATOM 1132 C CA . ALA A 1 139 ? -19.531 26.312 12.914 1 42.72 139 ALA A CA 1
ATOM 1133 C C . ALA A 1 139 ? -20.078 26.094 14.32 1 42.72 139 ALA A C 1
ATOM 1135 O O . ALA A 1 139 ? -21.281 25.922 14.508 1 42.72 139 ALA A O 1
ATOM 1136 N N . GLY A 1 140 ? -19.516 25.375 15.117 1 42 140 GLY A N 1
ATOM 1137 C CA . GLY A 1 140 ? -20.078 25.453 16.453 1 42 140 GLY A CA 1
ATOM 1138 C C . GLY A 1 140 ? -20.453 26.859 16.875 1 42 140 GLY A C 1
ATOM 1139 O O . GLY A 1 140 ? -19.844 27.828 16.422 1 42 140 GLY A O 1
ATOM 1140 N N . ARG A 1 141 ? -21.703 27.109 17.344 1 42.78 141 ARG A N 1
ATOM 1141 C CA . ARG A 1 141 ? -22.281 28.312 17.922 1 42.78 141 ARG A CA 1
ATOM 1142 C C . ARG A 1 141 ? -21.359 28.938 18.969 1 42.78 141 ARG A C 1
ATOM 1144 O O . ARG A 1 141 ? -20.922 28.25 19.891 1 42.78 141 ARG A O 1
ATOM 1151 N N . ARG A 1 142 ? -20.453 29.891 18.797 1 35.28 142 ARG A N 1
ATOM 1152 C CA . ARG A 1 142 ? -19.938 30.766 19.844 1 35.28 142 ARG A CA 1
ATOM 1153 C C . ARG A 1 142 ? -20.984 30.984 20.938 1 35.28 142 ARG A C 1
ATOM 1155 O O . ARG A 1 142 ? -22.031 31.594 20.672 1 35.28 142 ARG A O 1
ATOM 1162 N N . LYS A 1 143 ? -21.234 30.172 21.859 1 40.94 143 LYS A N 1
ATOM 1163 C CA . LYS A 1 143 ? -21.938 30.75 23 1 40.94 143 LYS A CA 1
ATOM 1164 C C . LYS A 1 143 ? -21.375 32.125 23.344 1 40.94 143 LYS A C 1
ATOM 1166 O O . LYS A 1 143 ? -20.188 32.375 23.156 1 40.94 143 LYS A O 1
ATOM 1171 N N . THR A 1 144 ? -22.078 33.188 23.781 1 33.69 144 THR A N 1
ATOM 1172 C CA . THR A 1 144 ? -22.125 34.594 24.109 1 33.69 144 THR A CA 1
ATOM 1173 C C . THR A 1 144 ? -20.906 35 24.938 1 33.69 144 THR A C 1
ATOM 1175 O O . THR A 1 144 ? -20.219 34.156 25.484 1 33.69 144 THR A O 1
ATOM 1178 N N . LYS A 1 145 ? -20.875 36.344 25.641 1 36.09 145 LYS A N 1
ATOM 1179 C CA . LYS A 1 145 ? -20.125 37.469 26.188 1 36.09 145 LYS A CA 1
ATOM 1180 C C . LYS A 1 145 ? -19.344 37.062 27.438 1 36.09 145 LYS A C 1
ATOM 1182 O O . LYS A 1 145 ? -19.875 36.375 28.312 1 36.09 145 LYS A O 1
ATOM 1187 N N . PRO A 1 146 ? -18.141 37.219 27.547 1 38.62 146 PRO A N 1
ATOM 1188 C CA . PRO A 1 146 ? -17.328 37.188 28.766 1 38.62 146 PRO A CA 1
ATOM 1189 C C . PRO A 1 146 ? -18.078 37.719 30 1 38.62 146 PRO A C 1
ATOM 1191 O O . PRO A 1 146 ? -19 38.531 29.859 1 38.62 146 PRO A O 1
ATOM 1194 N N . PRO A 1 147 ? -18.375 36.875 31.016 1 38.62 147 PRO A N 1
ATOM 1195 C CA . PRO A 1 147 ? -18.953 37.625 32.156 1 38.62 147 PRO A CA 1
ATOM 1196 C C . PRO A 1 147 ? -18.312 39 32.312 1 38.62 147 PRO A C 1
ATOM 1198 O O . PRO A 1 147 ? -17.125 39.188 32.062 1 38.62 147 PRO A O 1
ATOM 1201 N N . VAL A 1 148 ? -19.109 40.156 32.344 1 32 148 VAL A N 1
ATOM 1202 C CA . VAL A 1 148 ? -18.719 41.438 32.938 1 32 148 VAL A CA 1
ATOM 1203 C C . VAL A 1 148 ? -18.234 41.219 34.375 1 32 148 VAL A C 1
ATOM 1205 O O . VAL A 1 148 ? -18.844 40.469 35.156 1 32 148 VAL A O 1
ATOM 1208 N N . MET B 1 1 ? 30.891 -11.383 17.641 1 28.22 1 MET B N 1
ATOM 1209 C CA . MET B 1 1 ? 29.594 -11.953 17.297 1 28.22 1 MET B CA 1
ATOM 1210 C C . MET B 1 1 ? 28.906 -11.141 16.203 1 28.22 1 MET B C 1
ATOM 1212 O O . MET B 1 1 ? 28.578 -9.969 16.422 1 28.22 1 MET B O 1
ATOM 1216 N N . ASN B 1 2 ? 29.359 -11.211 14.914 1 27.8 2 ASN B N 1
ATOM 1217 C CA . ASN B 1 2 ? 28.984 -10.617 13.633 1 27.8 2 ASN B CA 1
ATOM 1218 C C . ASN B 1 2 ? 27.469 -10.68 13.406 1 27.8 2 ASN B C 1
ATOM 1220 O O . ASN B 1 2 ? 26.906 -11.766 13.312 1 27.8 2 ASN B O 1
ATOM 1224 N N . SER B 1 3 ? 26.75 -9.914 14.211 1 30.33 3 SER B N 1
ATOM 1225 C CA . SER B 1 3 ? 25.297 -9.781 14.102 1 30.33 3 SER B CA 1
ATOM 1226 C C . SER B 1 3 ? 24.859 -9.664 12.648 1 30.33 3 SER B C 1
ATOM 1228 O O . SER B 1 3 ? 25.062 -8.617 12.016 1 30.33 3 SER B O 1
ATOM 1230 N N . GLN B 1 4 ? 25.391 -10.641 11.836 1 32.28 4 GLN B N 1
ATOM 1231 C CA . GLN B 1 4 ? 24.906 -10.773 10.469 1 32.28 4 GLN B CA 1
ATOM 1232 C C . GLN B 1 4 ? 23.406 -10.5 10.391 1 32.28 4 GLN B C 1
ATOM 1234 O O . GLN B 1 4 ? 22.609 -11.195 11.023 1 32.28 4 GLN B O 1
ATOM 1239 N N . LEU B 1 5 ? 23.016 -9.242 10.656 1 33.34 5 LEU B N 1
ATOM 1240 C CA . LEU B 1 5 ? 21.672 -8.781 10.336 1 33.34 5 LEU B CA 1
ATOM 1241 C C . LEU B 1 5 ? 21.078 -9.586 9.18 1 33.34 5 LEU B C 1
ATOM 1243 O O . LEU B 1 5 ? 21.625 -9.602 8.086 1 33.34 5 LEU B O 1
ATOM 1247 N N . ASN B 1 6 ? 20.828 -10.867 9.328 1 30.73 6 ASN B N 1
ATOM 1248 C CA . ASN B 1 6 ? 20.062 -11.75 8.445 1 30.73 6 ASN B CA 1
ATOM 1249 C C . ASN B 1 6 ? 19 -10.977 7.668 1 30.73 6 ASN B C 1
ATOM 1251 O O . ASN B 1 6 ? 17.922 -10.695 8.195 1 30.73 6 ASN B O 1
ATOM 1255 N N . ARG B 1 7 ? 19.406 -9.883 7.027 1 37.94 7 ARG B N 1
ATOM 1256 C CA . ARG B 1 7 ? 18.5 -9.203 6.105 1 37.94 7 ARG B CA 1
ATOM 1257 C C . ARG B 1 7 ? 17.656 -10.203 5.332 1 37.94 7 ARG B C 1
ATOM 1259 O O . ARG B 1 7 ? 18.172 -10.992 4.539 1 37.94 7 ARG B O 1
ATOM 1266 N N . SER B 1 8 ? 16.812 -10.914 5.863 1 41.69 8 SER B N 1
ATOM 1267 C CA . SER B 1 8 ? 15.82 -11.734 5.176 1 41.69 8 SER B CA 1
ATOM 1268 C C . SER B 1 8 ? 15.461 -11.156 3.812 1 41.69 8 SER B C 1
ATOM 1270 O O . SER B 1 8 ? 14.992 -10.016 3.721 1 41.69 8 SER B O 1
ATOM 1272 N N . SER B 1 9 ? 16.375 -11.18 2.818 1 50.16 9 SER B N 1
ATOM 1273 C CA . SER B 1 9 ? 16.312 -10.789 1.414 1 50.16 9 SER B CA 1
ATOM 1274 C C . SER B 1 9 ? 14.953 -11.125 0.806 1 50.16 9 SER B C 1
ATOM 1276 O O . SER B 1 9 ? 14.586 -12.297 0.702 1 50.16 9 SER B O 1
ATOM 1278 N N . SER B 1 10 ? 13.961 -10.422 1.052 1 62.12 10 SER B N 1
ATOM 1279 C CA . SER B 1 10 ? 12.633 -10.672 0.504 1 62.12 10 SER B CA 1
ATOM 1280 C C . SER B 1 10 ? 12.695 -10.922 -0.999 1 62.12 10 SER B C 1
ATOM 1282 O O . SER B 1 10 ? 13.438 -10.25 -1.717 1 62.12 10 SER B O 1
ATOM 1284 N N . HIS B 1 11 ? 12.656 -12.141 -1.415 1 83.19 11 HIS B N 1
ATOM 1285 C CA . HIS B 1 11 ? 12.508 -12.562 -2.803 1 83.19 11 HIS B CA 1
ATOM 1286 C C . HIS B 1 11 ? 11.414 -11.758 -3.51 1 83.19 11 HIS B C 1
ATOM 1288 O O . HIS B 1 11 ? 10.875 -12.195 -4.527 1 83.19 11 HIS B O 1
ATOM 1294 N N . ALA B 1 12 ? 11.25 -10.547 -2.949 1 89.19 12 ALA B N 1
ATOM 1295 C CA . ALA B 1 12 ? 10.18 -9.742 -3.535 1 89.19 12 ALA B CA 1
ATOM 1296 C C . ALA B 1 12 ? 10.75 -8.594 -4.367 1 89.19 12 ALA B C 1
ATOM 1298 O O . ALA B 1 12 ? 11.703 -7.938 -3.957 1 89.19 12 ALA B O 1
ATOM 1299 N N . VAL B 1 13 ? 10.273 -8.383 -5.52 1 93 13 VAL B N 1
ATOM 1300 C CA . VAL B 1 13 ? 10.461 -7.16 -6.289 1 93 13 VAL B CA 1
ATOM 1301 C C . VAL B 1 13 ? 9.25 -6.25 -6.125 1 93 13 VAL B C 1
ATOM 1303 O O . VAL B 1 13 ? 8.109 -6.672 -6.359 1 93 13 VAL B O 1
ATOM 1306 N N . HIS B 1 14 ? 9.484 -5.031 -5.688 1 95.06 14 HIS B N 1
ATOM 1307 C CA . HIS B 1 14 ? 8.32 -4.207 -5.387 1 95.06 14 HIS B CA 1
ATOM 1308 C C . HIS B 1 14 ? 8.508 -2.783 -5.898 1 95.06 14 HIS B C 1
ATOM 1310 O O . HIS B 1 14 ? 9.641 -2.316 -6.059 1 95.06 14 HIS B O 1
ATOM 1316 N N . SER B 1 15 ? 7.48 -2.109 -6.223 1 95.88 15 SER B N 1
ATOM 1317 C CA . SER B 1 15 ? 7.336 -0.696 -6.555 1 95.88 15 SER B CA 1
ATOM 1318 C C . SER B 1 15 ? 6.055 -0.118 -5.965 1 95.88 15 SER B C 1
ATOM 1320 O O . SER B 1 15 ? 5.008 -0.119 -6.621 1 95.88 15 SER B O 1
ATOM 1322 N N . LEU B 1 16 ? 6.16 0.435 -4.797 1 97.56 16 LEU B N 1
ATOM 1323 C CA . LEU B 1 16 ? 4.984 0.896 -4.07 1 97.56 16 LEU B CA 1
ATOM 1324 C C . LEU B 1 16 ? 5.082 2.387 -3.766 1 97.56 16 LEU B C 1
ATOM 1326 O O . LEU B 1 16 ? 6.027 2.83 -3.105 1 97.56 16 LEU B O 1
ATOM 1330 N N . LYS B 1 17 ? 4.168 3.156 -4.23 1 98.25 17 LYS B N 1
ATOM 1331 C CA . LYS B 1 17 ? 4.105 4.594 -3.992 1 98.25 17 LYS B CA 1
ATOM 1332 C C . LYS B 1 17 ? 2.732 5.004 -3.461 1 98.25 17 LYS B C 1
ATOM 1334 O O . LYS B 1 17 ? 1.707 4.508 -3.93 1 98.25 17 LYS B O 1
ATOM 1339 N N . LEU B 1 18 ? 2.75 5.867 -2.523 1 98.06 18 LEU B N 1
ATOM 1340 C CA . LEU B 1 18 ? 1.528 6.363 -1.899 1 98.06 18 LEU B CA 1
ATOM 1341 C C . LEU B 1 18 ? 1.427 7.879 -2.039 1 98.06 18 LEU B C 1
ATOM 1343 O O . LEU B 1 18 ? 2.422 8.594 -1.887 1 98.06 18 LEU B O 1
ATOM 1347 N N . HIS B 1 19 ? 0.297 8.359 -2.359 1 98.25 19 HIS B N 1
ATOM 1348 C CA . HIS B 1 19 ? -0.077 9.766 -2.248 1 98.25 19 HIS B CA 1
ATOM 1349 C C . HIS B 1 19 ? -0.838 10.031 -0.954 1 98.25 19 HIS B C 1
ATOM 1351 O O . HIS B 1 19 ? -1.903 9.453 -0.725 1 98.25 19 HIS B O 1
ATOM 1357 N N . ILE B 1 20 ? -0.363 10.867 -0.13 1 98.06 20 ILE B N 1
ATOM 1358 C CA . ILE B 1 20 ? -0.917 11.117 1.196 1 98.06 20 ILE B CA 1
ATOM 1359 C C . ILE B 1 20 ? -1.302 12.586 1.328 1 98.06 20 ILE B C 1
ATOM 1361 O O . ILE B 1 20 ? -0.544 13.469 0.923 1 98.06 20 ILE B O 1
ATOM 1365 N N . VAL B 1 21 ? -2.453 12.859 1.94 1 98.12 21 VAL B N 1
ATOM 1366 C CA . VAL B 1 21 ? -2.893 14.234 2.143 1 98.12 21 VAL B CA 1
ATOM 1367 C C . VAL B 1 21 ? -3.221 14.461 3.617 1 98.12 21 VAL B C 1
ATOM 1369 O O . VAL B 1 21 ? -3.988 13.703 4.211 1 98.12 21 VAL B O 1
ATOM 1372 N N . PHE B 1 22 ? -2.617 15.445 4.199 1 98 22 PHE B N 1
ATOM 1373 C CA . PHE B 1 22 ? -2.941 15.906 5.543 1 98 22 PHE B CA 1
ATOM 1374 C C . PHE B 1 22 ? -3.578 17.297 5.5 1 98 22 PHE B C 1
ATOM 1376 O O . PHE B 1 22 ? -3.119 18.172 4.766 1 98 22 PHE B O 1
ATOM 1383 N N . VAL B 1 23 ? -4.586 17.484 6.25 1 97.81 23 VAL B N 1
ATOM 1384 C CA . VAL B 1 23 ? -5.254 18.766 6.379 1 97.81 23 VAL B CA 1
ATOM 1385 C C . VAL B 1 23 ? -5.07 19.312 7.797 1 97.81 23 VAL B C 1
ATOM 1387 O O . VAL B 1 23 ? -5.066 18.531 8.758 1 97.81 23 VAL B O 1
ATOM 1390 N N . THR B 1 24 ? -4.949 20.656 7.859 1 98.06 24 THR B N 1
ATOM 1391 C CA . THR B 1 24 ? -4.773 21.25 9.18 1 98.06 24 THR B CA 1
ATOM 1392 C C . THR B 1 24 ? -6.078 21.203 9.969 1 98.06 24 THR B C 1
ATOM 1394 O O . THR B 1 24 ? -7.164 21.172 9.383 1 98.06 24 THR B O 1
ATOM 1397 N N . LYS B 1 25 ? -5.914 21.203 11.258 1 96.81 25 LYS B N 1
ATOM 1398 C CA . LYS B 1 25 ? -7.09 21.219 12.125 1 96.81 25 LYS B CA 1
ATOM 1399 C C . LYS B 1 25 ? -8 22.406 11.797 1 96.81 25 LYS B C 1
ATOM 1401 O O . LYS B 1 25 ? -7.535 23.531 11.68 1 96.81 25 LYS B O 1
ATOM 1406 N N . TYR B 1 26 ? -9.227 22.172 11.492 1 94.5 26 TYR B N 1
ATOM 1407 C CA . TYR B 1 26 ? -10.273 23.156 11.188 1 94.5 26 TYR B CA 1
ATOM 1408 C C . TYR B 1 26 ? -9.977 23.875 9.883 1 94.5 26 TYR B C 1
ATOM 1410 O O . TYR B 1 26 ? -10.5 24.969 9.641 1 94.5 26 TYR B O 1
ATOM 1418 N N . ARG B 1 27 ? -9.102 23.453 9.172 1 95.19 27 ARG B N 1
ATOM 1419 C CA . ARG B 1 27 ? -8.734 24 7.875 1 95.19 27 ARG B CA 1
ATOM 1420 C C . ARG B 1 27 ? -8.164 25.406 8.023 1 95.19 27 ARG B C 1
ATOM 1422 O O . ARG B 1 27 ? -8.367 26.266 7.152 1 95.19 27 ARG B O 1
ATOM 1429 N N . ARG B 1 28 ? -7.582 25.594 9.203 1 96.5 28 ARG B N 1
ATOM 1430 C CA . ARG B 1 28 ? -6.957 26.891 9.398 1 96.5 28 ARG B CA 1
ATOM 1431 C C . ARG B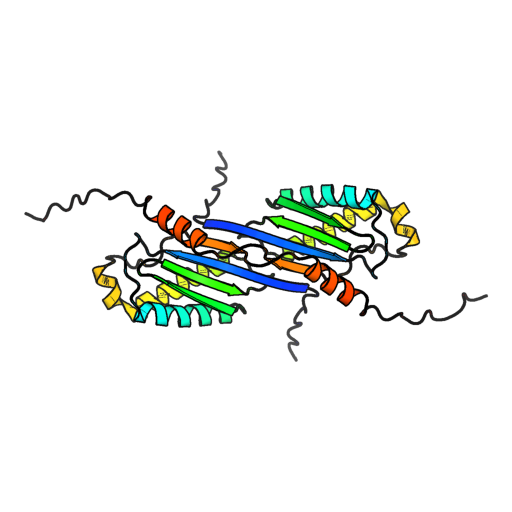 1 28 ? -5.746 27.062 8.484 1 96.5 28 ARG B C 1
ATOM 1433 O O . ARG B 1 28 ? -4.992 26.109 8.266 1 96.5 28 ARG B O 1
ATOM 1440 N N . LYS B 1 29 ? -5.547 28.266 8 1 97.44 29 LYS B N 1
ATOM 1441 C CA . LYS B 1 29 ? -4.453 28.562 7.082 1 97.44 29 LYS B CA 1
ATOM 1442 C C . LYS B 1 29 ? -3.15 28.812 7.84 1 97.44 29 LYS B C 1
ATOM 1444 O O . LYS B 1 29 ? -2.576 29.906 7.754 1 97.44 29 LYS B O 1
ATOM 1449 N N . VAL B 1 30 ? -2.646 27.812 8.438 1 97.88 30 VAL B N 1
ATOM 1450 C CA . VAL B 1 30 ? -1.532 27.922 9.375 1 97.88 30 VAL B CA 1
ATOM 1451 C C . VAL B 1 30 ? -0.216 27.656 8.648 1 97.88 30 VAL B C 1
ATOM 1453 O O . VAL B 1 30 ? 0.853 28.047 9.125 1 97.88 30 VAL B O 1
ATOM 1456 N N . LEU B 1 31 ? -0.258 27.109 7.484 1 98.69 31 LEU B N 1
ATOM 1457 C CA . LEU B 1 31 ? 0.96 26.641 6.824 1 98.69 31 LEU B CA 1
ATOM 1458 C C . LEU B 1 31 ? 1.613 27.781 6.039 1 98.69 31 LEU B C 1
ATOM 1460 O O . LEU B 1 31 ? 1.299 27.984 4.863 1 98.69 31 LEU B O 1
ATOM 1464 N N . SER B 1 32 ? 2.506 28.438 6.648 1 98.44 32 SER B N 1
ATOM 1465 C CA . SER B 1 32 ? 3.314 29.453 5.988 1 98.44 32 SER B CA 1
ATOM 1466 C C . SER B 1 32 ? 4.387 28.828 5.105 1 98.44 32 SER B C 1
ATOM 1468 O O . SER B 1 32 ? 4.695 27.641 5.246 1 98.44 32 SER B O 1
ATOM 1470 N N . PRO B 1 33 ? 5.008 29.562 4.215 1 98.31 33 PRO B N 1
ATOM 1471 C CA . PRO B 1 33 ? 6.082 29.031 3.371 1 98.31 33 PRO B CA 1
ATOM 1472 C C . PRO B 1 33 ? 7.234 28.453 4.184 1 98.31 33 PRO B C 1
ATOM 1474 O O . PRO B 1 33 ? 7.762 27.391 3.844 1 98.31 33 PRO B O 1
ATOM 1477 N N . ASP B 1 34 ? 7.617 29.141 5.215 1 98.31 34 ASP B N 1
ATOM 1478 C CA . ASP B 1 34 ? 8.695 28.656 6.07 1 98.31 34 ASP B CA 1
ATOM 1479 C C . ASP B 1 34 ? 8.305 27.328 6.727 1 98.31 34 ASP B C 1
ATOM 1481 O O . ASP B 1 34 ? 9.133 26.422 6.828 1 98.31 34 ASP B O 1
ATOM 1485 N N . LEU B 1 35 ? 7.113 27.297 7.199 1 98.69 35 LEU B N 1
ATOM 1486 C CA . LEU B 1 35 ? 6.625 26.078 7.84 1 98.69 35 LEU B CA 1
ATOM 1487 C C . LEU B 1 35 ? 6.551 24.922 6.844 1 98.69 35 LEU B C 1
ATOM 1489 O O . LEU B 1 35 ? 6.914 23.797 7.172 1 98.69 35 LEU B O 1
ATOM 1493 N N . LEU B 1 36 ? 6.125 25.172 5.656 1 98.81 36 LEU B N 1
ATOM 1494 C CA . LEU B 1 36 ? 6.055 24.172 4.605 1 98.81 36 LEU B CA 1
ATOM 1495 C C . LEU B 1 36 ? 7.445 23.641 4.273 1 98.81 36 LEU B C 1
ATOM 1497 O O . LEU B 1 36 ? 7.621 22.422 4.078 1 98.81 36 LEU B O 1
ATOM 1501 N N . GLU B 1 37 ? 8.383 24.5 4.203 1 98.69 37 GLU B N 1
ATOM 1502 C CA . GLU B 1 37 ? 9.766 24.078 3.957 1 98.69 37 GLU B CA 1
ATOM 1503 C C . GLU B 1 37 ? 10.266 23.172 5.07 1 98.69 37 GLU B C 1
ATOM 1505 O O . GLU B 1 37 ? 10.914 22.156 4.801 1 98.69 37 GLU B O 1
ATOM 1510 N N . TYR B 1 38 ? 9.992 23.562 6.25 1 98.81 38 TYR B N 1
ATOM 1511 C CA . TYR B 1 38 ? 10.375 22.75 7.395 1 98.81 38 TYR B CA 1
ATOM 1512 C C . TYR B 1 38 ? 9.719 21.375 7.34 1 98.81 38 TYR B C 1
ATOM 1514 O O . TYR B 1 38 ? 10.367 20.359 7.582 1 98.81 38 TYR B O 1
ATOM 1522 N N . LEU B 1 39 ? 8.461 21.344 7.039 1 98.88 39 LEU B N 1
ATOM 1523 C CA . LEU B 1 39 ? 7.703 20.094 6.98 1 98.88 39 LEU B CA 1
ATOM 1524 C C . LEU B 1 39 ? 8.266 19.172 5.914 1 98.88 39 LEU B C 1
ATOM 1526 O O . LEU B 1 39 ? 8.312 17.953 6.105 1 98.88 39 LEU B O 1
ATOM 1530 N N . GLN B 1 40 ? 8.609 19.719 4.793 1 98.88 40 GLN B N 1
ATOM 1531 C CA . GLN B 1 40 ? 9.219 18.891 3.754 1 98.88 40 GLN B CA 1
ATOM 1532 C C . GLN B 1 40 ? 10.438 18.156 4.289 1 98.88 40 GLN B C 1
ATOM 1534 O O . GLN B 1 40 ? 10.586 16.953 4.066 1 98.88 40 GLN B O 1
ATOM 1539 N N . SER B 1 41 ? 11.273 18.891 4.984 1 98.75 41 SER B N 1
ATOM 1540 C CA . SER B 1 41 ? 12.469 18.281 5.562 1 98.75 41 SER B CA 1
ATOM 1541 C C . SER B 1 41 ? 12.109 17.266 6.641 1 98.75 41 SER B C 1
ATOM 1543 O O . SER B 1 41 ? 12.672 16.172 6.684 1 98.75 41 SER B O 1
ATOM 1545 N N . ALA B 1 42 ? 11.211 17.609 7.48 1 98.81 42 ALA B N 1
ATOM 1546 C CA . ALA B 1 42 ? 10.789 16.734 8.57 1 98.81 42 ALA B CA 1
ATOM 1547 C C . ALA B 1 42 ? 10.203 15.43 8.039 1 98.81 42 ALA B C 1
ATOM 1549 O O . ALA B 1 42 ? 10.578 14.344 8.492 1 98.81 42 ALA B O 1
ATOM 1550 N N . PHE B 1 43 ? 9.273 15.508 7.09 1 98.88 43 PHE B N 1
ATOM 1551 C CA . PHE B 1 43 ? 8.672 14.32 6.508 1 98.88 43 PHE B CA 1
ATOM 1552 C C . PHE B 1 43 ? 9.734 13.438 5.852 1 98.88 43 PHE B C 1
ATOM 1554 O O . PHE B 1 43 ? 9.664 12.211 5.93 1 98.88 43 PHE B O 1
ATOM 1561 N N . GLY B 1 44 ? 10.664 14.094 5.145 1 98.81 44 GLY B N 1
ATOM 1562 C CA . GLY B 1 44 ? 11.766 13.336 4.566 1 98.81 44 GLY B CA 1
ATOM 1563 C C . GLY B 1 44 ? 12.531 12.531 5.594 1 98.81 44 GLY B C 1
ATOM 1564 O O . GLY B 1 44 ? 12.844 11.359 5.359 1 98.81 44 GLY B O 1
ATOM 1565 N N . GLU B 1 45 ? 12.836 13.109 6.715 1 98.81 45 GLU B N 1
ATOM 1566 C CA . GLU B 1 45 ? 13.57 12.445 7.781 1 98.81 45 GLU B CA 1
ATOM 1567 C C . GLU B 1 45 ? 12.75 11.312 8.391 1 98.81 45 GLU B C 1
ATOM 1569 O O . GLU B 1 45 ? 13.266 10.211 8.625 1 98.81 45 GLU B O 1
ATOM 1574 N N . ILE B 1 46 ? 11.531 11.594 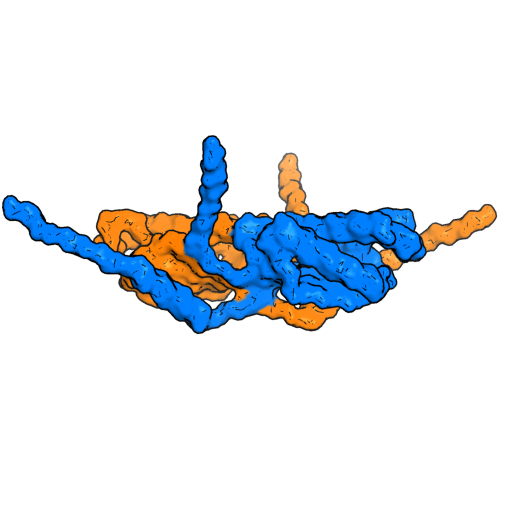8.664 1 98.69 46 ILE B N 1
ATOM 1575 C CA . ILE B 1 46 ? 10.664 10.594 9.281 1 98.69 46 ILE B CA 1
ATOM 1576 C C . ILE B 1 46 ? 10.539 9.383 8.352 1 98.69 46 ILE B C 1
ATOM 1578 O O . ILE B 1 46 ? 10.664 8.242 8.789 1 98.69 46 ILE B O 1
ATOM 1582 N N . LEU B 1 47 ? 10.266 9.617 7.074 1 98.62 47 LEU B N 1
ATOM 1583 C CA . LEU B 1 47 ? 10.148 8.539 6.102 1 98.62 47 LEU B CA 1
ATOM 1584 C C . LEU B 1 47 ? 11.445 7.738 6.012 1 98.62 47 LEU B C 1
ATOM 1586 O O . LEU B 1 47 ? 11.422 6.512 5.91 1 98.62 47 LEU B O 1
ATOM 1590 N N . SER B 1 48 ? 12.547 8.414 6.043 1 98.25 48 SER B N 1
ATOM 1591 C CA . SER B 1 48 ? 13.836 7.746 5.984 1 98.25 48 SER B CA 1
ATOM 1592 C C . SER B 1 48 ? 14.031 6.805 7.168 1 98.25 48 SER B C 1
ATOM 1594 O O . SER B 1 48 ? 14.578 5.711 7.016 1 98.25 48 SER B O 1
ATOM 1596 N N . ASP B 1 49 ? 13.586 7.215 8.32 1 97.5 49 ASP B N 1
ATOM 1597 C CA . ASP B 1 49 ? 13.672 6.383 9.516 1 97.5 49 ASP B CA 1
ATOM 1598 C C . ASP B 1 49 ? 12.867 5.098 9.352 1 97.5 49 ASP B C 1
ATOM 1600 O O . ASP B 1 49 ? 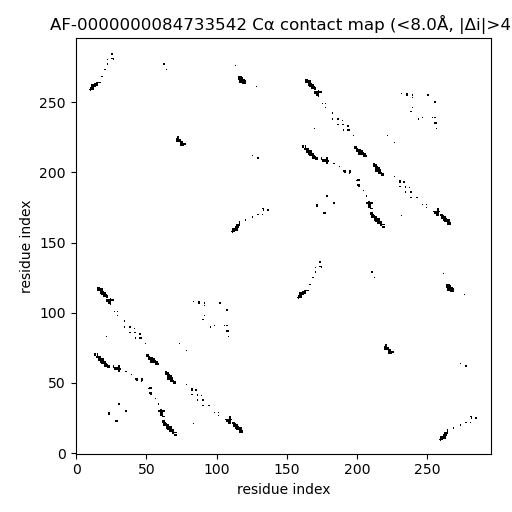13.172 4.082 9.984 1 97.5 49 ASP B O 1
ATOM 1604 N N . TRP B 1 50 ? 11.891 5.145 8.508 1 96.44 50 TRP B N 1
ATOM 1605 C CA . TRP B 1 50 ? 11.047 3.984 8.242 1 96.44 50 TRP B CA 1
ATOM 1606 C C . TRP B 1 50 ? 11.523 3.236 7 1 96.44 50 TRP B C 1
ATOM 1608 O O . TRP B 1 50 ? 10.812 2.383 6.473 1 96.44 50 TRP B O 1
ATOM 1618 N N . ARG B 1 51 ? 12.688 3.643 6.449 1 95.44 51 ARG B N 1
ATOM 1619 C CA . ARG B 1 51 ? 13.242 3.068 5.227 1 95.44 51 ARG B CA 1
ATOM 1620 C C . ARG B 1 51 ? 12.312 3.314 4.039 1 95.44 51 ARG B C 1
ATOM 1622 O O . ARG B 1 51 ? 12.141 2.443 3.186 1 95.44 51 ARG B O 1
ATOM 1629 N N . CYS B 1 52 ? 11.656 4.418 4.09 1 97.81 52 CYS B N 1
ATOM 1630 C CA . CYS B 1 52 ? 10.828 4.945 3.006 1 97.81 52 CYS B CA 1
ATOM 1631 C C . CYS B 1 52 ? 11.43 6.23 2.445 1 97.81 52 CYS B C 1
ATOM 1633 O O . CYS B 1 52 ? 12.391 6.77 3.002 1 97.81 52 CYS B O 1
ATOM 1635 N N . THR B 1 53 ? 10.93 6.637 1.287 1 98.56 53 THR B N 1
ATOM 1636 C CA . THR B 1 53 ? 11.516 7.797 0.628 1 98.56 53 THR B CA 1
ATOM 1637 C C . THR B 1 53 ? 10.438 8.805 0.246 1 98.56 53 THR B C 1
ATOM 1639 O O . THR B 1 53 ? 9.398 8.43 -0.306 1 98.56 53 THR B O 1
ATOM 1642 N N . LEU B 1 54 ? 10.656 10.055 0.598 1 98.81 54 LEU B N 1
ATOM 1643 C CA . LEU B 1 54 ? 9.812 11.133 0.1 1 98.81 54 LEU B CA 1
ATOM 1644 C C . LEU B 1 54 ? 10.172 11.484 -1.34 1 98.81 54 LEU B C 1
ATOM 1646 O O . LEU B 1 54 ? 11.281 11.945 -1.611 1 98.81 54 LEU B O 1
ATOM 1650 N N . LEU B 1 55 ? 9.297 11.312 -2.221 1 98.56 55 LEU B N 1
ATOM 1651 C CA . LEU B 1 55 ? 9.555 11.578 -3.631 1 98.56 55 LEU B CA 1
ATOM 1652 C C . LEU B 1 55 ? 9.141 12.992 -4.008 1 98.56 55 LEU B C 1
ATOM 1654 O O . LEU B 1 55 ? 9.844 13.672 -4.766 1 98.56 55 LEU B O 1
ATOM 1658 N N . GLU B 1 56 ? 7.988 13.438 -3.572 1 98.25 56 GLU B N 1
ATOM 1659 C CA . GLU B 1 56 ? 7.445 14.766 -3.836 1 98.25 56 GLU B CA 1
ATOM 1660 C C . GLU B 1 56 ? 6.707 15.312 -2.615 1 98.25 56 GLU B C 1
ATOM 1662 O O . GLU B 1 56 ? 6.145 14.547 -1.831 1 98.25 56 GLU B O 1
ATOM 1667 N N . PHE B 1 57 ? 6.789 16.578 -2.5 1 98.31 57 PHE B N 1
ATOM 1668 C CA . PHE B 1 57 ? 6.078 17.297 -1.449 1 98.31 57 PHE B CA 1
ATOM 1669 C C . PHE B 1 57 ? 5.418 18.547 -2.006 1 98.31 57 PHE B C 1
ATOM 1671 O O . PHE B 1 57 ? 6.008 19.25 -2.824 1 98.31 57 PHE B O 1
ATOM 1678 N N . GLY B 1 58 ? 4.211 18.734 -1.581 1 97.38 58 GLY B N 1
ATOM 1679 C CA . GLY B 1 58 ? 3.504 19.969 -1.889 1 97.38 58 GLY B CA 1
ATOM 1680 C C . GLY B 1 58 ? 2.562 20.406 -0.784 1 97.38 58 GLY B C 1
ATOM 1681 O O . GLY B 1 58 ? 2.143 19.594 0.041 1 97.38 58 GLY B O 1
ATOM 1682 N N . GLY B 1 59 ? 2.303 21.703 -0.782 1 97.19 59 GLY B N 1
ATOM 1683 C CA . GLY B 1 59 ? 1.404 22.203 0.246 1 97.19 59 GLY B CA 1
ATOM 1684 C C . GLY B 1 59 ? 0.769 23.531 -0.114 1 97.19 59 GLY B C 1
ATOM 1685 O O . GLY B 1 59 ? 1.268 24.25 -0.983 1 97.19 59 GLY B O 1
ATOM 1686 N N . GLU B 1 60 ? -0.303 23.781 0.48 1 97.19 60 GLU B N 1
ATOM 1687 C CA . GLU B 1 60 ? -1.009 25.062 0.536 1 97.19 60 GLU B CA 1
ATOM 1688 C C . GLU B 1 60 ? -1.193 25.516 1.978 1 97.19 60 GLU B C 1
ATOM 1690 O O . GLU B 1 60 ? -0.554 25 2.893 1 97.19 60 GLU B O 1
ATOM 1695 N N . ALA B 1 61 ? -1.979 26.516 2.152 1 98 61 ALA B N 1
ATOM 1696 C CA . ALA B 1 61 ? -2.072 27.156 3.461 1 98 61 ALA B CA 1
ATOM 1697 C C . ALA B 1 61 ? -2.76 26.234 4.473 1 98 61 ALA B C 1
ATOM 1699 O O . ALA B 1 61 ? -2.604 26.422 5.684 1 98 61 ALA B O 1
ATOM 1700 N N . ASP B 1 62 ? -3.525 25.219 3.951 1 97.81 62 ASP B N 1
ATOM 1701 C CA . ASP B 1 62 ? -4.305 24.438 4.914 1 97.81 62 ASP B CA 1
ATOM 1702 C C . ASP B 1 62 ? -4.156 22.938 4.668 1 97.81 62 ASP B C 1
ATOM 1704 O O . ASP B 1 62 ? -4.922 22.141 5.211 1 97.81 62 ASP B O 1
ATOM 1708 N N . HIS B 1 63 ? -3.234 22.5 3.805 1 98.19 63 HIS B N 1
ATOM 1709 C CA . HIS B 1 63 ? -3.016 21.062 3.584 1 98.19 63 HIS B CA 1
ATOM 1710 C C . HIS B 1 63 ? -1.677 20.812 2.9 1 98.19 63 HIS B C 1
ATOM 1712 O O . HIS B 1 63 ? -1.087 21.734 2.322 1 98.19 63 HIS B O 1
ATOM 1718 N N . VAL B 1 64 ? -1.241 19.641 3.094 1 98.5 64 VAL B N 1
ATOM 1719 C CA . VAL B 1 64 ? -0.05 19.188 2.381 1 98.5 64 VAL B CA 1
ATOM 1720 C C . VAL B 1 64 ? -0.334 17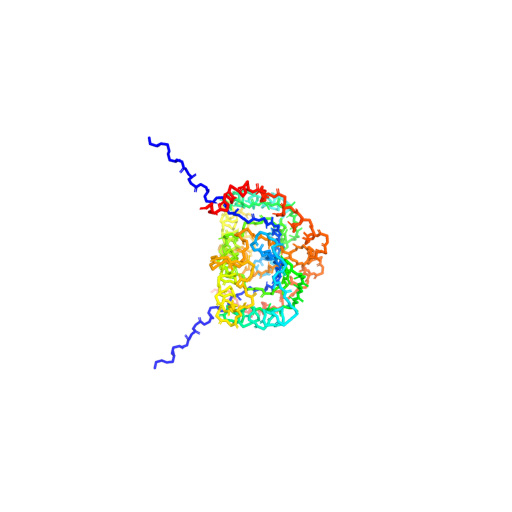.859 1.685 1 98.5 64 VAL B C 1
ATOM 1722 O O . VAL B 1 64 ? -1.263 17.141 2.061 1 98.5 64 VAL B O 1
ATOM 1725 N N . HIS B 1 65 ? 0.427 17.547 0.674 1 97.69 65 HIS B N 1
ATOM 1726 C CA . HIS B 1 65 ? 0.387 16.234 0.028 1 97.69 65 HIS B CA 1
ATOM 1727 C C . HIS B 1 65 ? 1.794 15.711 -0.241 1 97.69 65 HIS B C 1
ATOM 1729 O O . HIS B 1 65 ? 2.697 16.484 -0.567 1 97.69 65 HIS B O 1
ATOM 1735 N N . LEU B 1 66 ? 1.938 14.477 -0.001 1 98.31 66 LEU B N 1
ATOM 1736 C CA . LEU B 1 66 ? 3.201 13.75 -0.112 1 98.31 66 LEU B CA 1
ATOM 1737 C C . LEU B 1 66 ? 3.08 12.602 -1.104 1 98.31 66 LEU B C 1
ATOM 1739 O O . LEU B 1 66 ? 2.074 11.891 -1.116 1 98.31 66 LEU B O 1
ATOM 1743 N N . LEU B 1 67 ? 4.078 12.484 -1.963 1 98.38 67 LEU B N 1
ATOM 1744 C CA . LEU B 1 67 ? 4.324 11.234 -2.676 1 98.38 67 LEU B CA 1
ATOM 1745 C C . LEU B 1 67 ? 5.484 10.469 -2.049 1 98.38 67 LEU B C 1
ATOM 1747 O O . LEU B 1 67 ? 6.605 10.977 -1.978 1 98.38 67 LEU B O 1
ATOM 1751 N N . ALA B 1 68 ? 5.207 9.25 -1.593 1 98.5 68 ALA B N 1
ATOM 1752 C CA . ALA B 1 68 ? 6.234 8.492 -0.885 1 98.5 68 ALA B CA 1
ATOM 1753 C C . ALA B 1 68 ? 6.383 7.086 -1.468 1 98.5 68 ALA B C 1
ATOM 1755 O O . ALA B 1 68 ? 5.391 6.461 -1.854 1 98.5 68 ALA B O 1
ATOM 1756 N N . GLU B 1 69 ? 7.559 6.652 -1.52 1 98.38 69 GLU B N 1
ATOM 1757 C CA . GLU B 1 69 ? 7.855 5.254 -1.815 1 98.38 69 GLU B CA 1
ATOM 1758 C C . GLU B 1 69 ? 8.016 4.441 -0.534 1 98.38 69 GLU B C 1
ATOM 1760 O O . GLU B 1 69 ? 8.75 4.84 0.371 1 98.38 69 GLU B O 1
ATOM 1765 N N . ILE B 1 70 ? 7.359 3.248 -0.515 1 97 70 ILE B N 1
ATOM 1766 C CA . ILE B 1 70 ? 7.352 2.523 0.751 1 97 70 ILE B CA 1
ATOM 1767 C C . ILE B 1 70 ? 7.82 1.088 0.524 1 97 70 ILE B C 1
ATOM 1769 O O . ILE B 1 70 ? 7.953 0.644 -0.619 1 97 70 ILE B O 1
ATOM 1773 N N . HIS B 1 71 ? 8.031 0.442 1.669 1 93.69 71 HIS B N 1
ATOM 1774 C CA . HIS B 1 71 ? 8.375 -0.974 1.683 1 93.69 71 HIS B CA 1
ATOM 1775 C C . HIS B 1 71 ? 7.145 -1.842 1.908 1 93.69 71 HIS B C 1
ATOM 1777 O O . HIS B 1 71 ? 6.27 -1.488 2.699 1 93.69 71 HIS B O 1
ATOM 1783 N N . PRO B 1 72 ? 7.094 -3.012 1.271 1 92 72 PRO B N 1
ATOM 1784 C CA . PRO B 1 72 ? 5.895 -3.854 1.332 1 92 72 PRO B CA 1
ATOM 1785 C C . PRO B 1 72 ? 5.641 -4.414 2.729 1 92 72 PRO B C 1
ATOM 1787 O O . PRO B 1 72 ? 4.512 -4.797 3.047 1 92 72 PRO B O 1
ATOM 1790 N N . ALA B 1 73 ? 6.551 -4.453 3.586 1 89.25 73 ALA B N 1
ATOM 1791 C CA . ALA B 1 73 ? 6.43 -5.109 4.887 1 89.25 73 ALA B CA 1
ATOM 1792 C C . ALA B 1 73 ? 5.828 -4.164 5.922 1 89.25 73 ALA B C 1
ATOM 1794 O O . ALA B 1 73 ? 5.559 -4.566 7.055 1 89.25 73 ALA B O 1
ATOM 1795 N N . LEU B 1 74 ? 5.555 -2.963 5.566 1 89.25 74 LEU B N 1
ATOM 1796 C CA . LEU B 1 74 ? 5.098 -2.004 6.566 1 89.25 74 LEU B CA 1
ATOM 1797 C C . LEU B 1 74 ? 3.576 -1.923 6.586 1 89.25 74 LEU B C 1
ATOM 1799 O O . LEU B 1 74 ? 2.92 -2.24 5.594 1 89.25 74 LEU B O 1
ATOM 1803 N N . ASN B 1 75 ? 3.061 -1.58 7.754 1 91.94 75 ASN B N 1
ATOM 1804 C CA . ASN B 1 75 ? 1.66 -1.205 7.914 1 91.94 75 ASN B CA 1
ATOM 1805 C C . ASN B 1 75 ? 1.423 0.253 7.531 1 91.94 75 ASN B C 1
ATOM 1807 O O . ASN B 1 75 ? 1.938 1.162 8.188 1 91.94 75 ASN B O 1
ATOM 1811 N N . ILE B 1 76 ? 0.614 0.424 6.512 1 95.06 76 ILE B N 1
ATOM 1812 C CA . ILE B 1 76 ? 0.434 1.749 5.926 1 95.06 76 ILE B CA 1
ATOM 1813 C C . ILE B 1 76 ? -0.193 2.686 6.957 1 95.06 76 ILE B C 1
ATOM 1815 O O . ILE B 1 76 ? 0.27 3.814 7.141 1 95.06 76 ILE B O 1
ATOM 1819 N N . SER B 1 77 ? -1.188 2.268 7.668 1 94.75 77 SER B N 1
ATOM 1820 C CA . SER B 1 77 ? -1.869 3.109 8.648 1 94.75 77 SER B CA 1
ATOM 1821 C C . SER B 1 77 ? -0.922 3.533 9.766 1 94.75 77 SER B C 1
ATOM 1823 O O . SER B 1 77 ? -0.945 4.688 10.203 1 94.75 77 SER B O 1
ATOM 1825 N N . THR B 1 78 ? -0.145 2.656 10.219 1 95.06 78 THR B N 1
ATOM 1826 C CA . THR B 1 78 ? 0.823 2.959 11.266 1 95.06 78 THR B CA 1
ATOM 1827 C C . THR B 1 78 ? 1.822 4.012 10.797 1 95.06 78 THR B C 1
ATOM 1829 O O . THR B 1 78 ? 2.139 4.949 11.531 1 95.06 78 THR B O 1
ATOM 1832 N N . LEU B 1 79 ? 2.328 3.801 9.609 1 96.19 79 LEU B N 1
ATOM 1833 C CA . LEU B 1 79 ? 3.258 4.77 9.039 1 96.19 79 LEU B CA 1
ATOM 1834 C C . LEU B 1 79 ? 2.625 6.152 8.969 1 96.19 79 LEU B C 1
ATOM 1836 O O . LEU B 1 79 ? 3.23 7.141 9.391 1 96.19 79 LEU B O 1
ATOM 1840 N N . ILE B 1 80 ? 1.442 6.258 8.438 1 96.88 80 ILE B N 1
ATOM 1841 C CA . ILE B 1 80 ? 0.762 7.531 8.242 1 96.88 80 ILE B CA 1
ATOM 1842 C C . ILE B 1 80 ? 0.528 8.203 9.586 1 96.88 80 ILE B C 1
ATOM 1844 O O . ILE B 1 80 ? 0.753 9.414 9.734 1 96.88 80 ILE B O 1
ATOM 1848 N N . ASN B 1 81 ? 0.13 7.449 10.523 1 96.06 81 ASN B N 1
ATOM 1849 C CA . ASN B 1 81 ? -0.081 8 11.859 1 96.06 81 ASN B CA 1
ATOM 1850 C C . ASN B 1 81 ? 1.218 8.539 12.453 1 96.06 81 ASN B C 1
ATOM 1852 O O . ASN B 1 81 ? 1.225 9.594 13.094 1 96.06 81 ASN B O 1
ATOM 1856 N N . ASN B 1 82 ? 2.205 7.824 12.258 1 97.88 82 ASN B N 1
ATOM 1857 C CA . ASN B 1 82 ? 3.498 8.297 12.734 1 97.88 82 ASN B CA 1
ATOM 1858 C C . ASN B 1 82 ? 3.918 9.586 12.031 1 97.88 82 ASN B C 1
ATOM 1860 O O . ASN B 1 82 ? 4.426 10.508 12.672 1 97.88 82 ASN B O 1
ATOM 1864 N N . LEU B 1 83 ? 3.777 9.625 10.742 1 98.56 83 LEU B N 1
ATOM 1865 C CA . LEU B 1 83 ? 4.07 10.836 9.977 1 98.56 83 LEU B CA 1
ATOM 1866 C C . LEU B 1 83 ? 3.336 12.039 10.555 1 98.56 83 LEU B C 1
ATOM 1868 O O . LEU B 1 83 ? 3.93 13.102 10.75 1 98.56 83 LEU B O 1
ATOM 1872 N N . LYS B 1 84 ? 2.119 11.867 10.828 1 97.94 84 LYS B N 1
ATOM 1873 C CA . LYS B 1 84 ? 1.282 12.953 11.336 1 97.94 84 LYS B CA 1
ATOM 1874 C C . LYS B 1 84 ? 1.703 13.352 12.742 1 97.94 84 LYS B C 1
ATOM 1876 O O . LYS B 1 84 ? 1.921 14.539 13.016 1 97.94 84 LYS B O 1
ATOM 1881 N N . THR B 1 85 ? 1.831 12.406 13.617 1 97.81 85 THR B N 1
ATOM 1882 C CA . THR B 1 85 ? 2.113 12.68 15.023 1 97.81 85 THR B CA 1
ATOM 1883 C C . THR B 1 85 ? 3.514 13.258 15.188 1 97.81 85 THR B C 1
ATOM 1885 O O . THR B 1 85 ? 3.693 14.273 15.875 1 97.81 85 THR B O 1
ATOM 1888 N N . ALA B 1 86 ? 4.465 12.68 14.539 1 98.75 86 ALA B N 1
ATOM 1889 C CA . ALA B 1 86 ? 5.848 13.133 14.68 1 98.75 86 ALA B CA 1
ATOM 1890 C C . ALA B 1 86 ? 6.031 14.523 14.078 1 98.75 86 ALA B C 1
ATOM 1892 O O . ALA B 1 86 ? 6.711 15.375 14.656 1 98.75 86 ALA B O 1
ATOM 1893 N N . SER B 1 87 ? 5.465 14.734 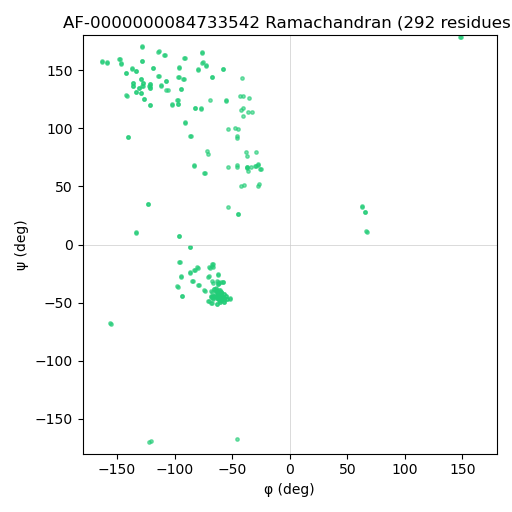12.898 1 98.75 87 SER B N 1
ATOM 1894 C CA . SER B 1 87 ? 5.594 16.047 12.281 1 98.75 87 SER B CA 1
ATOM 1895 C C . SER B 1 87 ? 4.859 17.109 13.094 1 98.75 87 SER B C 1
ATOM 1897 O O . SER B 1 87 ? 5.348 18.234 13.25 1 98.75 87 SER B O 1
ATOM 1899 N N . ALA B 1 88 ? 3.738 16.781 13.625 1 98.69 88 ALA B N 1
ATOM 1900 C CA . ALA B 1 88 ? 2.996 17.719 14.461 1 98.69 88 ALA B CA 1
ATOM 1901 C C . ALA B 1 88 ? 3.805 18.125 15.695 1 98.69 88 ALA B C 1
ATOM 1903 O O . ALA B 1 88 ? 3.875 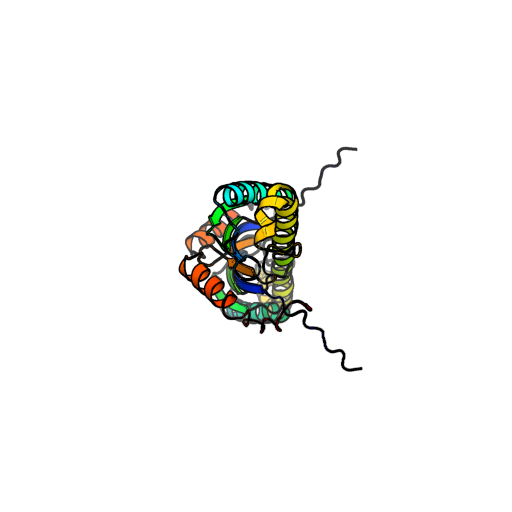19.297 16.047 1 98.69 88 ALA B O 1
ATOM 1904 N N . ARG B 1 89 ? 4.371 17.188 16.297 1 98.56 89 ARG B N 1
ATOM 1905 C CA . ARG B 1 89 ? 5.199 17.453 17.469 1 98.56 89 ARG B CA 1
ATOM 1906 C C . ARG B 1 89 ? 6.363 18.375 17.109 1 98.56 89 ARG B C 1
ATOM 1908 O O . ARG B 1 89 ? 6.633 19.344 17.828 1 98.56 89 ARG B O 1
ATOM 1915 N N . ARG B 1 90 ? 7.012 18.078 16.062 1 98.69 90 ARG B N 1
ATOM 1916 C CA . ARG B 1 90 ? 8.156 18.891 15.633 1 98.69 90 ARG B CA 1
ATOM 1917 C C . ARG B 1 90 ? 7.734 20.312 15.336 1 98.69 90 ARG B C 1
ATOM 1919 O O . ARG B 1 90 ? 8.43 21.266 15.703 1 98.69 90 ARG B O 1
ATOM 1926 N N . VAL B 1 91 ? 6.652 20.453 14.695 1 98.69 91 VAL B N 1
ATOM 1927 C CA . VAL B 1 91 ? 6.141 21.781 14.328 1 98.69 91 VAL B CA 1
ATOM 1928 C C . VAL B 1 91 ? 5.762 22.547 15.586 1 98.69 91 VAL B C 1
ATOM 1930 O O . VAL B 1 91 ? 6.09 23.734 15.719 1 98.69 91 VAL B O 1
ATOM 1933 N N . ARG B 1 92 ? 5.09 21.906 16.516 1 98 92 ARG B N 1
ATOM 1934 C CA . ARG B 1 92 ? 4.676 22.578 17.75 1 98 92 ARG B CA 1
ATOM 1935 C C . ARG B 1 92 ? 5.883 23.031 18.562 1 98 92 ARG B C 1
ATOM 1937 O O . ARG B 1 92 ? 5.852 24.094 19.188 1 98 92 ARG B O 1
ATOM 1944 N N . ASN B 1 93 ? 6.895 22.297 18.453 1 97.81 93 ASN B N 1
ATOM 1945 C CA . ASN B 1 93 ? 8.117 22.641 19.172 1 97.81 93 ASN B CA 1
ATOM 1946 C C . ASN B 1 93 ? 8.836 23.812 18.516 1 97.81 93 ASN B C 1
ATOM 1948 O O . ASN B 1 93 ? 9.297 24.719 19.219 1 97.81 93 ASN B O 1
ATOM 1952 N N . ARG B 1 94 ? 8.844 23.844 17.266 1 97.94 94 ARG B N 1
ATOM 1953 C CA . ARG B 1 94 ? 9.68 24.797 16.562 1 97.94 94 ARG B CA 1
ATOM 1954 C C . ARG B 1 94 ? 8.898 26.062 16.219 1 97.94 94 ARG B C 1
ATOM 1956 O O . ARG B 1 94 ? 9.469 27.141 16.109 1 97.94 94 ARG B O 1
ATOM 1963 N N . PHE B 1 95 ? 7.605 25.906 16.062 1 98.06 95 PHE B N 1
ATOM 1964 C CA . PHE B 1 95 ? 6.801 27 15.555 1 98.06 95 PHE B CA 1
ATOM 1965 C C . PHE B 1 95 ? 5.676 27.344 16.531 1 98.06 95 PHE B C 1
ATOM 1967 O O . PHE B 1 95 ? 4.578 27.719 16.109 1 98.06 95 PHE B O 1
ATOM 1974 N N . SER B 1 96 ? 5.898 27.234 17.781 1 96.44 96 SER B N 1
ATOM 1975 C CA . SER B 1 96 ? 4.879 27.453 18.797 1 96.44 96 SER B CA 1
ATOM 1976 C C . SER B 1 96 ? 4.273 28.844 18.688 1 96.44 96 SER B C 1
ATOM 1978 O O . SER B 1 96 ? 3.051 29 18.734 1 96.44 96 SER B O 1
ATOM 1980 N N . ASP B 1 97 ? 5.098 29.844 18.547 1 96.62 97 ASP B N 1
ATOM 1981 C CA . ASP B 1 97 ? 4.629 31.219 18.5 1 96.62 97 ASP B CA 1
ATOM 1982 C C . ASP B 1 97 ? 3.744 31.453 17.281 1 96.62 97 ASP B C 1
ATOM 1984 O O . ASP B 1 97 ? 2.754 32.188 17.344 1 96.62 97 ASP B O 1
ATOM 1988 N N . HIS B 1 98 ? 4.133 30.812 16.172 1 97.62 98 HIS B N 1
ATOM 1989 C CA . HIS B 1 98 ? 3.375 30.969 14.938 1 97.62 98 HIS B CA 1
ATOM 1990 C C . HIS B 1 98 ? 1.992 30.328 15.062 1 97.62 98 HIS B C 1
ATOM 1992 O O . HIS B 1 98 ? 1.026 30.828 14.469 1 97.62 98 HIS B O 1
ATOM 1998 N N . LEU B 1 99 ? 1.863 29.281 15.82 1 97.62 99 LEU B N 1
ATOM 1999 C CA . LEU B 1 99 ? 0.641 28.484 15.891 1 97.62 99 LEU B CA 1
ATOM 2000 C C . LEU B 1 99 ? -0.36 29.125 16.859 1 97.62 99 LEU B C 1
ATOM 2002 O O . LEU B 1 99 ? -1.57 28.922 16.719 1 97.62 99 LEU B O 1
ATOM 2006 N N . LYS B 1 100 ? 0.006 29.891 17.734 1 96.5 100 LYS B N 1
ATOM 2007 C CA . LYS B 1 100 ? -0.773 30.406 18.859 1 96.5 100 LYS B CA 1
ATOM 2008 C C . LYS B 1 100 ? -2.014 31.156 18.359 1 96.5 100 LYS B C 1
ATOM 2010 O O . LYS B 1 100 ? -3.107 30.969 18.891 1 96.5 100 LYS B O 1
ATOM 2015 N N . PRO B 1 101 ? -1.89 32 17.375 1 96.88 101 PRO B N 1
ATOM 2016 C CA . PRO B 1 101 ? -3.076 32.75 16.922 1 96.88 101 PRO B CA 1
ATOM 2017 C C . PRO B 1 101 ? -4.117 31.828 16.266 1 96.88 101 PRO B C 1
ATOM 2019 O O . PRO B 1 101 ? -5.277 32.219 16.109 1 96.88 101 PRO B O 1
ATOM 2022 N N . PHE B 1 102 ? -3.711 30.703 15.914 1 96.31 102 PHE B N 1
ATOM 2023 C CA . PHE B 1 102 ? -4.605 29.828 15.172 1 96.31 102 PHE B CA 1
ATOM 2024 C C . PHE B 1 102 ? -5.277 28.812 16.094 1 96.31 102 PHE B C 1
ATOM 2026 O O . PHE B 1 102 ? -6.41 28.406 15.859 1 96.31 102 PHE B O 1
ATOM 2033 N N . TYR B 1 103 ? -4.48 28.391 17.094 1 95.5 103 TYR B N 1
ATOM 2034 C CA . TYR B 1 103 ? -4.953 27.297 17.938 1 95.5 103 TYR B CA 1
ATOM 2035 C C . TYR B 1 103 ? -4.727 27.625 19.406 1 95.5 103 TYR B C 1
ATOM 2037 O O . TYR B 1 103 ? -3.598 27.891 19.828 1 95.5 103 TYR B O 1
ATOM 2045 N N . TRP B 1 104 ? -5.777 27.438 20.188 1 94.06 104 TRP B N 1
ATOM 2046 C CA . TRP B 1 104 ? -5.672 27.656 21.625 1 94.06 104 TRP B CA 1
ATOM 2047 C C . TRP B 1 104 ? -5.18 26.406 22.328 1 94.06 104 TRP B C 1
ATOM 2049 O O . TRP B 1 104 ? -4.75 26.453 23.484 1 94.06 104 TRP B O 1
ATOM 2059 N N . LYS B 1 105 ? -5.371 25.219 21.719 1 95.19 105 LYS B N 1
ATOM 2060 C CA . LYS B 1 105 ? -4.848 23.922 22.156 1 95.19 105 LYS B CA 1
ATOM 2061 C C . LYS B 1 105 ? -3.754 23.422 21.219 1 95.19 105 LYS B C 1
ATOM 2063 O O . LYS B 1 105 ? -3.6 23.938 20.109 1 95.19 105 LYS B O 1
ATOM 2068 N N . PRO B 1 106 ? -3.01 22.484 21.672 1 95.38 106 PRO B N 1
ATOM 2069 C CA . PRO B 1 106 ? -1.903 22.016 20.844 1 95.38 106 PRO B CA 1
ATOM 2070 C C . PRO B 1 106 ? -2.371 21.156 19.672 1 95.38 106 PRO B C 1
ATOM 2072 O O . PRO B 1 106 ? -1.935 20.016 19.516 1 95.38 106 PRO B O 1
ATOM 2075 N N . TYR B 1 107 ? -3.156 21.75 18.812 1 95.94 107 TYR B N 1
ATOM 2076 C CA . TYR B 1 107 ? -3.639 21.109 17.594 1 95.94 107 TYR B CA 1
ATOM 2077 C C . TYR B 1 107 ? -2.705 21.391 16.438 1 95.94 107 TYR B C 1
ATOM 2079 O O . TYR B 1 107 ? -1.882 22.312 16.484 1 95.94 107 TYR B O 1
ATOM 2087 N N . PHE B 1 108 ? -2.863 20.547 15.469 1 98.06 108 PHE B N 1
ATOM 2088 C CA . PHE B 1 108 ? -2.174 20.859 14.227 1 98.06 108 PHE B CA 1
ATOM 2089 C C . PHE B 1 108 ? -2.865 20.188 13.039 1 98.06 108 PHE B C 1
ATOM 2091 O O . PHE B 1 108 ? -3.566 20.859 12.273 1 98.06 108 PHE B O 1
ATOM 2098 N N . TRP B 1 109 ? -2.797 18.844 13.008 1 98 109 TRP B N 1
ATOM 2099 C CA . TRP B 1 109 ? -3.432 18.141 11.906 1 98 109 TRP B CA 1
ATOM 2100 C C . TRP B 1 109 ? -4.855 17.734 12.266 1 98 109 TRP B C 1
ATOM 2102 O O . TRP B 1 109 ? -5.129 17.344 13.406 1 98 109 TRP B O 1
ATOM 2112 N N . HIS B 1 110 ? -5.75 17.828 11.258 1 96.62 110 HIS B N 1
ATOM 2113 C CA . HIS B 1 110 ? -7.02 17.109 11.359 1 96.62 110 HIS B CA 1
ATOM 2114 C C . HIS B 1 110 ? -6.805 15.617 11.531 1 96.62 110 HIS B C 1
ATOM 2116 O O . HIS B 1 110 ? -5.824 15.062 11.023 1 96.62 110 HIS B O 1
ATOM 2122 N N . ARG B 1 111 ? -7.695 14.945 12.18 1 94.06 111 ARG B N 1
ATOM 2123 C CA . ARG B 1 111 ? -7.543 13.531 12.508 1 94.06 111 ARG B CA 1
ATOM 2124 C C . ARG B 1 111 ? -7.586 12.672 11.242 1 94.06 111 ARG B C 1
ATOM 2126 O O . ARG B 1 111 ? -6.836 11.703 11.125 1 94.06 111 ARG B O 1
ATOM 2133 N N . ALA B 1 112 ? -8.508 13.031 10.32 1 94.5 112 ALA B N 1
ATOM 2134 C CA . ALA B 1 112 ? -8.68 12.227 9.109 1 94.5 112 ALA B CA 1
ATOM 2135 C C . ALA B 1 112 ? -7.539 12.477 8.125 1 94.5 112 ALA B C 1
ATOM 2137 O O . ALA B 1 112 ? -6.852 13.492 8.203 1 94.5 112 ALA B O 1
ATOM 2138 N N . TYR B 1 113 ? -7.297 11.586 7.285 1 95.88 113 TYR B N 1
ATOM 2139 C CA . TYR B 1 113 ? -6.301 11.711 6.227 1 95.88 113 TYR B CA 1
ATOM 2140 C C . TYR B 1 113 ? -6.727 10.938 4.984 1 95.88 113 TYR B C 1
ATOM 2142 O O . TYR B 1 113 ? -7.605 10.07 5.055 1 95.88 113 TYR B O 1
ATOM 2150 N N . TYR B 1 114 ? -6.137 11.312 3.887 1 96.38 114 TYR B N 1
ATOM 2151 C CA . TYR B 1 114 ? -6.281 10.57 2.641 1 96.38 114 TYR B CA 1
ATOM 2152 C C . TYR B 1 114 ? -5.004 9.812 2.305 1 96.38 114 TYR B C 1
ATOM 2154 O O . TYR B 1 114 ? -3.9 10.344 2.469 1 96.38 114 TYR B O 1
ATOM 2162 N N . VAL B 1 115 ? -5.156 8.547 1.782 1 97.31 115 VAL B N 1
ATOM 2163 C CA . VAL B 1 115 ? -4.023 7.82 1.224 1 97.31 115 VAL B CA 1
ATOM 2164 C C . VAL B 1 115 ? -4.465 7.043 -0.014 1 97.31 115 VAL B C 1
ATOM 2166 O O . VAL B 1 115 ? -5.492 6.363 0.007 1 97.31 115 VAL B O 1
ATOM 2169 N N . GLY B 1 116 ? -3.762 7.23 -1.082 1 97.06 116 GLY B N 1
ATOM 2170 C CA . GLY B 1 116 ? -3.996 6.512 -2.326 1 97.06 116 GLY B CA 1
ATOM 2171 C C . GLY B 1 116 ? -2.725 5.965 -2.945 1 97.06 116 GLY B C 1
ATOM 2172 O O . GLY B 1 116 ? -1.654 6.562 -2.812 1 97.06 116 GLY B O 1
ATOM 2173 N N . SER B 1 117 ? -2.889 4.852 -3.625 1 97.31 117 SER B N 1
ATOM 2174 C CA . SER B 1 117 ? -1.749 4.281 -4.336 1 97.31 117 SER B CA 1
ATOM 2175 C C . SER B 1 117 ? -1.501 5.004 -5.652 1 97.31 117 SER B C 1
ATOM 2177 O O . SER B 1 117 ? -2.428 5.562 -6.246 1 97.31 117 SER B O 1
ATOM 2179 N N . VAL B 1 118 ? -0.284 5.02 -6.047 1 97.5 118 VAL B N 1
ATOM 2180 C CA . VAL B 1 118 ? 0.141 5.625 -7.305 1 97.5 118 VAL B CA 1
ATOM 2181 C C . VAL B 1 118 ? 1.028 4.648 -8.07 1 97.5 118 VAL B C 1
ATOM 2183 O O . VAL B 1 118 ? 1.902 4 -7.488 1 97.5 118 VAL B O 1
ATOM 2186 N N . GLY B 1 119 ? 0.81 4.492 -9.312 1 96.31 119 GLY B N 1
ATOM 2187 C CA . GLY B 1 119 ? 1.577 3.609 -10.18 1 96.31 119 GLY B CA 1
ATOM 2188 C C . GLY B 1 119 ? 0.754 3.018 -11.312 1 96.31 119 GLY B C 1
ATOM 2189 O O . GLY B 1 119 ? -0.432 3.322 -11.445 1 96.31 119 GLY B O 1
ATOM 2190 N N . ALA B 1 120 ? 1.421 2.24 -12.133 1 92.56 120 ALA B N 1
ATOM 2191 C CA . ALA B 1 120 ? 0.734 1.65 -13.273 1 92.56 120 ALA B CA 1
ATOM 2192 C C . ALA B 1 120 ? 0.946 0.14 -13.32 1 92.56 120 ALA B C 1
ATOM 2194 O O . ALA B 1 120 ? 2.031 -0.352 -13 1 92.56 120 ALA B O 1
ATOM 2195 N N . ALA B 1 121 ? -0.143 -0.528 -13.586 1 88.56 121 ALA B N 1
ATOM 2196 C CA . ALA B 1 121 ? -0.067 -1.937 -13.961 1 88.56 121 ALA B CA 1
ATOM 2197 C C . ALA B 1 121 ? 0.042 -2.09 -15.477 1 88.56 121 ALA B C 1
ATOM 2199 O O . ALA B 1 121 ? -0.939 -1.896 -16.203 1 88.56 121 ALA B O 1
ATOM 2200 N N . THR B 1 122 ? 1.247 -2.412 -15.898 1 88.12 122 THR B N 1
ATOM 2201 C CA . THR B 1 122 ? 1.395 -2.537 -17.344 1 88.12 122 THR B CA 1
ATOM 2202 C C . THR B 1 122 ? 1.82 -3.953 -17.734 1 88.12 122 THR B C 1
ATOM 2204 O O . THR B 1 122 ? 2.412 -4.668 -16.922 1 88.12 122 THR B O 1
ATOM 2207 N N . LEU B 1 123 ? 1.423 -4.309 -18.953 1 88 123 LEU B N 1
ATOM 2208 C CA . LEU B 1 123 ? 1.883 -5.586 -19.484 1 88 123 LEU B CA 1
ATOM 2209 C C . LEU B 1 123 ? 3.406 -5.641 -19.516 1 88 123 LEU B C 1
ATOM 2211 O O . LEU B 1 123 ? 4 -6.699 -19.312 1 88 123 LEU B O 1
ATOM 2215 N N . GLU B 1 124 ? 3.92 -4.504 -19.734 1 89.06 124 GLU B N 1
ATOM 2216 C CA . GLU B 1 124 ? 5.375 -4.414 -19.781 1 89.06 124 GLU B CA 1
ATOM 2217 C C . GLU B 1 124 ? 5.992 -4.793 -18.438 1 89.06 124 GLU B C 1
ATOM 2219 O O . GLU B 1 124 ? 6.996 -5.504 -18.391 1 89.06 124 GLU B O 1
ATOM 2224 N N . THR B 1 125 ? 5.41 -4.34 -17.438 1 89.62 125 THR B N 1
ATOM 2225 C CA . THR B 1 125 ? 5.91 -4.66 -16.094 1 89.62 125 THR B CA 1
ATOM 2226 C C . THR B 1 125 ? 5.824 -6.16 -15.836 1 89.62 125 THR B C 1
ATOM 2228 O O . THR B 1 125 ? 6.773 -6.766 -15.336 1 89.62 125 THR B O 1
ATOM 2231 N N . VAL B 1 126 ? 4.773 -6.73 -16.266 1 88.75 126 VAL B N 1
ATOM 2232 C CA . VAL B 1 126 ? 4.574 -8.172 -16.109 1 88.75 126 VAL B CA 1
ATOM 2233 C C . VAL B 1 126 ? 5.641 -8.93 -16.891 1 88.75 126 VAL B C 1
ATOM 2235 O O . VAL B 1 126 ? 6.312 -9.805 -16.344 1 88.75 126 VAL B O 1
ATOM 2238 N N . HIS B 1 127 ? 5.727 -8.547 -18.078 1 90.25 127 HIS B N 1
ATOM 2239 C CA . HIS B 1 127 ? 6.664 -9.227 -18.969 1 90.25 127 HIS B CA 1
ATOM 2240 C C . HIS B 1 127 ? 8.094 -9.133 -18.438 1 90.25 127 HIS B C 1
ATOM 2242 O O . HIS B 1 127 ? 8.812 -10.133 -18.406 1 90.25 127 HIS B O 1
ATOM 2248 N N . ARG B 1 128 ? 8.453 -7.984 -18.031 1 90.19 128 ARG B N 1
ATOM 2249 C CA . ARG B 1 128 ? 9.805 -7.781 -17.5 1 90.19 128 ARG B CA 1
ATOM 2250 C C . ARG B 1 128 ? 10.055 -8.664 -16.281 1 90.19 128 ARG B C 1
ATOM 2252 O O . ARG B 1 128 ? 11.117 -9.289 -16.172 1 90.19 128 ARG B O 1
ATOM 2259 N N . TYR B 1 129 ? 9.164 -8.758 -15.508 1 92.94 129 TYR B N 1
ATOM 2260 C CA . TYR B 1 129 ? 9.359 -9.539 -14.289 1 92.94 129 TYR B CA 1
ATOM 2261 C C . TYR B 1 129 ? 9.438 -11.023 -14.609 1 92.94 129 TYR B C 1
ATOM 2263 O O . TYR B 1 129 ? 10.344 -11.719 -14.148 1 92.94 129 TYR B O 1
ATOM 2271 N N . VAL B 1 130 ? 8.5 -11.391 -15.367 1 91.81 130 VAL B N 1
ATOM 2272 C CA . VAL B 1 130 ? 8.414 -12.812 -15.695 1 91.81 130 VAL B CA 1
ATOM 2273 C C . VAL B 1 130 ? 9.688 -13.258 -16.406 1 91.81 130 VAL B C 1
ATOM 2275 O O . VAL B 1 130 ? 10.234 -14.32 -16.094 1 91.81 130 VAL B O 1
ATOM 2278 N N . GLU B 1 131 ? 10.109 -12.453 -17.328 1 88.75 131 GLU B N 1
ATOM 2279 C CA . GLU B 1 131 ? 11.328 -12.766 -18.078 1 88.75 131 GLU B CA 1
ATOM 2280 C C . GLU B 1 131 ? 12.539 -12.82 -17.156 1 88.75 131 GLU B C 1
ATOM 2282 O O . GLU B 1 131 ? 13.461 -13.617 -17.375 1 88.75 131 GLU B O 1
ATOM 2287 N N . SER B 1 132 ? 12.547 -12.039 -16.203 1 88 132 SER B N 1
ATOM 2288 C CA . SER B 1 132 ? 13.68 -11.992 -15.266 1 88 132 SER B CA 1
ATOM 2289 C C . SER B 1 132 ? 13.727 -13.242 -14.398 1 88 132 SER B C 1
ATOM 2291 O O . SER B 1 132 ? 14.781 -13.602 -13.867 1 88 132 SER B O 1
ATOM 2293 N N . GLN B 1 133 ? 12.648 -13.883 -14.148 1 82.88 133 GLN B N 1
ATOM 2294 C CA . GLN B 1 133 ? 12.586 -15.078 -13.305 1 82.88 133 GLN B CA 1
ATOM 2295 C C . GLN B 1 133 ? 13.039 -16.312 -14.07 1 82.88 133 GLN B C 1
ATOM 2297 O O . GLN B 1 133 ? 13.453 -17.312 -13.469 1 82.88 133 GLN B O 1
ATOM 2302 N N . GLY B 1 134 ? 12.828 -16.531 -15.32 1 68.5 134 GLY B N 1
ATOM 2303 C CA . GLY B 1 134 ? 13.281 -17.625 -16.156 1 68.5 134 GLY B CA 1
ATOM 2304 C C . GLY B 1 134 ? 14.789 -17.734 -16.234 1 68.5 134 GLY B C 1
ATOM 2305 O O . GLY B 1 134 ? 15.32 -18.828 -16.5 1 68.5 134 GLY B O 1
ATOM 2306 N N . THR B 1 135 ? 15.422 -16.719 -16.172 1 58.41 135 THR B N 1
ATOM 2307 C CA . THR B 1 135 ? 16.859 -16.703 -16.438 1 58.41 135 THR B CA 1
ATOM 2308 C C . THR B 1 135 ? 17.641 -17.172 -15.203 1 58.41 135 THR B C 1
ATOM 2310 O O . THR B 1 135 ? 18.812 -17.5 -15.297 1 58.41 135 THR B O 1
ATOM 2313 N N . THR B 1 136 ? 17.031 -17.125 -14.141 1 53.88 136 THR B N 1
ATOM 2314 C CA . THR B 1 136 ? 17.844 -17.438 -12.969 1 53.88 136 THR B CA 1
ATOM 2315 C C . THR B 1 136 ? 17.906 -18.953 -12.742 1 53.88 136 THR B C 1
ATOM 2317 O O . THR B 1 136 ? 18.719 -19.438 -11.953 1 53.88 136 THR B O 1
ATOM 2320 N N . GLU B 1 137 ? 16.906 -19.703 -13.078 1 52.97 137 GLU B N 1
ATOM 2321 C CA . GLU B 1 137 ? 17.016 -21.141 -12.805 1 52.97 137 GLU B CA 1
ATOM 2322 C C . GLU B 1 137 ? 18.016 -21.797 -13.742 1 52.97 137 GLU B C 1
ATOM 2324 O O . GLU B 1 137 ? 17.875 -21.719 -14.961 1 52.97 137 GLU B O 1
ATOM 2329 N N . LYS B 1 138 ? 19.25 -21.672 -13.445 1 46.41 138 LYS B N 1
ATOM 2330 C CA . LYS B 1 138 ? 20.297 -22.422 -14.125 1 46.41 138 LYS B CA 1
ATOM 2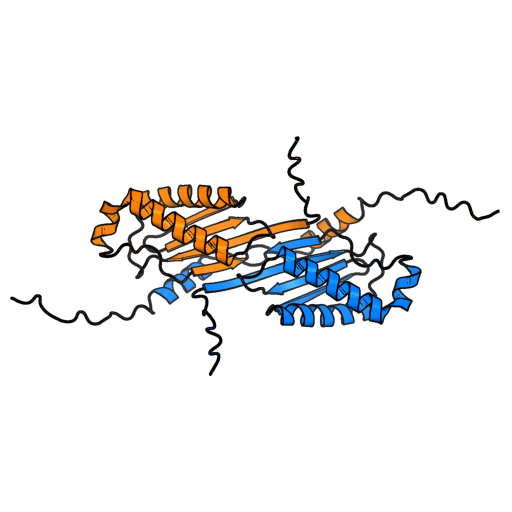331 C C . LYS B 1 138 ? 19.891 -23.875 -14.344 1 46.41 138 LYS B C 1
ATOM 2333 O O . LYS B 1 138 ? 19.188 -24.453 -13.516 1 46.41 138 LYS B O 1
ATOM 2338 N N . ALA B 1 139 ? 19.734 -24.375 -15.617 1 43.09 139 ALA B N 1
ATOM 2339 C CA . ALA B 1 139 ? 19.688 -25.781 -16.047 1 43.09 139 ALA B CA 1
ATOM 2340 C C . ALA B 1 139 ? 20.484 -26.672 -15.094 1 43.09 139 ALA B C 1
ATOM 2342 O O . ALA B 1 139 ? 21.719 -26.594 -15.055 1 43.09 139 ALA B O 1
ATOM 2343 N N . GLY B 1 140 ? 20.141 -26.875 -13.984 1 42.91 140 GLY B N 1
ATOM 2344 C CA . GLY B 1 140 ? 20.922 -27.906 -13.297 1 42.91 140 GLY B CA 1
ATOM 2345 C C . GLY B 1 140 ? 21.203 -29.125 -14.164 1 42.91 140 GLY B C 1
ATOM 2346 O O . GLY B 1 140 ? 20.438 -29.422 -15.094 1 42.91 140 GLY B O 1
ATOM 2347 N N . ARG B 1 141 ? 22.484 -29.641 -14.344 1 44.94 141 ARG B N 1
ATOM 2348 C CA . ARG B 1 141 ? 23.016 -30.844 -15 1 44.94 141 ARG B CA 1
ATOM 2349 C C . ARG B 1 141 ? 22.219 -32.062 -14.609 1 44.94 141 ARG B C 1
ATOM 2351 O O . ARG B 1 141 ? 22.016 -32.344 -13.422 1 44.94 141 ARG B O 1
ATOM 2358 N N . ARG B 1 142 ? 21.141 -32.625 -15.195 1 36.91 142 ARG B N 1
ATOM 2359 C CA . ARG B 1 142 ? 20.641 -34 -15.094 1 36.91 142 ARG B CA 1
ATOM 2360 C C . ARG B 1 142 ? 21.781 -35 -14.945 1 36.91 142 ARG B C 1
ATOM 2362 O O . ARG B 1 142 ? 22.516 -35.25 -15.891 1 36.91 142 ARG B O 1
ATOM 2369 N N . LYS B 1 143 ? 22.562 -35.094 -13.93 1 46.88 143 LYS B N 1
ATOM 2370 C CA . LYS B 1 143 ? 23.297 -36.344 -13.828 1 46.88 143 LYS B CA 1
ATOM 2371 C C . LYS B 1 143 ? 22.344 -37.531 -13.875 1 46.88 143 LYS B C 1
ATOM 2373 O O . LYS B 1 143 ? 21.719 -37.875 -12.875 1 46.88 143 LYS B O 1
ATOM 2378 N N . THR B 1 144 ? 21.109 -37.5 -14.641 1 34.12 144 THR B N 1
ATOM 2379 C CA . THR B 1 144 ? 20.312 -38.719 -14.758 1 34.12 144 THR B CA 1
ATOM 2380 C C . THR B 1 144 ? 21.156 -39.875 -15.273 1 34.12 144 THR B C 1
ATOM 2382 O O . THR B 1 144 ? 21.531 -39.906 -16.438 1 34.12 144 THR B O 1
ATOM 2385 N N . LYS B 1 145 ? 22.141 -40.406 -14.578 1 39.28 145 LYS B N 1
ATOM 2386 C CA . LYS B 1 145 ? 22.547 -41.719 -15.062 1 39.28 145 LYS B CA 1
ATOM 2387 C C . LYS B 1 145 ? 21.359 -42.656 -15.141 1 39.28 145 LYS B C 1
ATOM 2389 O O . LYS B 1 145 ? 20.656 -42.844 -14.156 1 39.28 145 LYS B O 1
ATOM 2394 N N . PRO B 1 146 ? 20.703 -42.969 -16.094 1 36.31 146 PRO B N 1
ATOM 2395 C CA . PRO B 1 146 ? 19.766 -44.094 -16.188 1 36.31 146 PRO B CA 1
ATOM 2396 C C . PRO B 1 146 ? 20.281 -45.344 -15.508 1 36.31 146 PRO B C 1
ATOM 2398 O O . PRO B 1 146 ? 21.484 -45.562 -15.43 1 36.31 146 PRO B O 1
ATOM 2401 N N . PRO B 1 147 ? 19.688 -45.781 -14.375 1 39.28 147 PRO B N 1
ATOM 2402 C CA . PRO B 1 147 ? 20.219 -47.062 -13.898 1 39.28 147 PRO B CA 1
ATOM 2403 C C . PRO B 1 147 ? 20.594 -48.031 -15.039 1 39.28 147 PRO B C 1
ATOM 2405 O O . PRO B 1 147 ? 19.875 -48.094 -16.031 1 39.28 147 PRO B O 1
ATOM 2408 N N . VAL B 1 148 ? 21.859 -48.375 -15.234 1 35.06 148 VAL B N 1
ATOM 2409 C CA . VAL B 1 148 ? 22.297 -49.531 -15.969 1 35.06 148 VAL B CA 1
ATOM 2410 C C . VAL B 1 148 ? 21.75 -50.812 -15.32 1 35.06 148 VAL B C 1
ATOM 2412 O O . VAL B 1 148 ? 21.734 -50.906 -14.086 1 35.06 148 VAL B O 1
#

pLDDT: mean 86.87, std 21.01, range [27.14, 98.88]

Secondary structure (DSSP, 8-state):
----------SEEEEEEEEEEEEEGGG-----HHHHHHHHHHHHHHHHHTT-EEEEEEE-SSEEEEEEEE-TTSBHHHHHHHHHHHHHHHHHHHSHHHHTTT-SSS--EEEEEEEEEEB---HHHHHHHHHHHHSSS-----------/----------SEEEEEEEEEEEEEGGG-----HHHHHHHHHHHHHHHHHTT-EEEEEEE-SSEEEEEEEE-TTSBHHHHHHHHHHHHHHHHHHHSHHHHTTT-SSS--EEEEEEEEEEB---HHHHHHHHHHHHSSS-----------